Protein AF-A0A838UPP6-F1 (afdb_monomer_lite)

Structure (mmCIF, N/CA/C/O backbone):
data_AF-A0A838UPP6-F1
#
_entry.id   AF-A0A838UPP6-F1
#
loop_
_atom_site.group_PDB
_atom_site.id
_atom_site.type_symbol
_atom_site.label_atom_id
_atom_site.label_alt_id
_atom_site.label_comp_id
_atom_site.label_asym_id
_atom_site.label_entity_id
_atom_site.label_seq_id
_atom_site.pdbx_PDB_ins_code
_atom_site.Cartn_x
_atom_site.Cartn_y
_atom_site.Cartn_z
_atom_site.occupancy
_atom_site.B_iso_or_equiv
_atom_site.auth_seq_id
_atom_site.auth_comp_id
_atom_site.auth_asym_id
_atom_site.auth_atom_id
_atom_site.pdbx_PDB_model_num
ATOM 1 N N . MET A 1 1 ? -21.164 11.110 -5.713 1.00 48.72 1 MET A N 1
ATOM 2 C CA . MET A 1 1 ? -20.167 10.206 -5.107 1.00 48.72 1 MET A CA 1
ATOM 3 C C . MET A 1 1 ? -18.945 11.038 -4.778 1.00 48.72 1 MET A C 1
ATOM 5 O O . MET A 1 1 ? -18.594 11.884 -5.596 1.00 48.72 1 MET A O 1
ATOM 9 N N . ALA A 1 2 ? -18.378 10.887 -3.582 1.00 53.28 2 ALA A N 1
ATOM 10 C CA . ALA A 1 2 ? -17.165 11.610 -3.210 1.00 53.28 2 ALA A CA 1
ATOM 11 C C . ALA A 1 2 ? -15.980 11.108 -4.053 1.00 53.28 2 ALA A C 1
ATOM 13 O O . ALA A 1 2 ? -15.880 9.917 -4.335 1.00 53.28 2 ALA A O 1
ATOM 14 N N . THR A 1 3 ? -15.108 12.013 -4.491 1.00 64.62 3 THR A N 1
ATOM 15 C CA . THR A 1 3 ? -13.864 11.673 -5.194 1.00 64.62 3 THR A CA 1
ATOM 16 C C . THR A 1 3 ? -12.736 11.516 -4.173 1.00 64.62 3 THR A C 1
ATOM 18 O O . THR A 1 3 ? -12.503 12.449 -3.409 1.00 64.62 3 THR A O 1
ATOM 21 N N . GLY A 1 4 ? -12.033 10.379 -4.164 1.00 76.25 4 GLY A N 1
ATOM 22 C CA . GLY A 1 4 ? -10.872 10.122 -3.296 1.00 76.25 4 GLY A CA 1
ATOM 23 C C . GLY A 1 4 ? -10.954 8.799 -2.531 1.00 76.25 4 GLY A C 1
ATOM 24 O O . GLY A 1 4 ? -11.973 8.116 -2.574 1.00 76.25 4 GLY A O 1
ATOM 25 N N . THR A 1 5 ? -9.872 8.435 -1.837 1.00 85.50 5 THR A N 1
ATOM 26 C CA . THR A 1 5 ? -9.797 7.220 -1.009 1.00 85.50 5 THR A CA 1
ATOM 27 C C . THR A 1 5 ? -10.107 7.539 0.454 1.00 85.50 5 THR A C 1
ATOM 29 O O . THR A 1 5 ? -9.575 8.504 1.012 1.00 85.50 5 THR A O 1
ATOM 32 N N . PHE A 1 6 ? -10.973 6.736 1.075 1.00 92.00 6 PHE A N 1
ATOM 33 C CA . PHE A 1 6 ? -11.487 6.972 2.426 1.00 92.00 6 PHE A CA 1
ATOM 34 C C . PHE A 1 6 ? -11.113 5.843 3.386 1.00 92.00 6 PHE A C 1
ATOM 36 O O . PHE A 1 6 ? -11.097 4.669 3.013 1.00 92.00 6 PHE A O 1
ATOM 43 N N . ALA A 1 7 ? -10.857 6.217 4.638 1.00 94.81 7 ALA A N 1
ATOM 44 C CA . ALA A 1 7 ? -10.807 5.317 5.783 1.00 94.81 7 ALA A CA 1
ATOM 45 C C . ALA A 1 7 ? -11.913 5.683 6.773 1.00 94.81 7 ALA A C 1
ATOM 47 O O . ALA A 1 7 ? -12.198 6.866 6.975 1.00 94.81 7 ALA A O 1
ATOM 48 N N . THR A 1 8 ? -12.465 4.692 7.464 1.00 97.75 8 THR A N 1
ATOM 49 C CA . THR A 1 8 ? -13.356 4.923 8.603 1.00 97.75 8 THR A CA 1
ATOM 50 C C . THR A 1 8 ? -12.576 4.700 9.893 1.00 97.75 8 THR A C 1
ATOM 52 O O . THR A 1 8 ? -12.038 3.620 10.114 1.00 97.75 8 THR A O 1
ATOM 55 N N . VAL A 1 9 ? -12.498 5.703 10.763 1.00 98.44 9 VAL A N 1
ATOM 56 C CA . VAL A 1 9 ? -11.758 5.612 12.028 1.00 98.44 9 VAL A CA 1
ATOM 57 C C . VAL A 1 9 ? -12.732 5.718 13.196 1.00 98.44 9 VAL A C 1
ATOM 59 O O . VAL A 1 9 ? -13.366 6.755 13.379 1.00 98.44 9 VAL A O 1
ATOM 62 N N . ILE A 1 10 ? -12.815 4.668 14.010 1.00 98.62 10 ILE A N 1
ATOM 63 C CA . ILE A 1 10 ? -13.498 4.662 15.304 1.00 98.62 10 ILE A CA 1
ATOM 64 C C . ILE A 1 10 ? -12.468 5.047 16.375 1.00 98.62 10 ILE A C 1
ATOM 66 O O . ILE A 1 10 ? -11.501 4.318 16.598 1.00 98.62 10 ILE A O 1
ATOM 70 N N . ASN A 1 11 ? -12.641 6.209 17.004 1.00 97.69 11 ASN A N 1
ATOM 71 C CA . ASN A 1 11 ? -11.658 6.791 17.928 1.00 97.69 11 ASN A CA 1
ATOM 72 C C . ASN A 1 11 ? -12.329 7.471 19.128 1.00 97.69 11 ASN A C 1
ATOM 74 O O . ASN A 1 11 ? -13.541 7.680 19.148 1.00 97.69 11 ASN A O 1
ATOM 78 N N . CYS A 1 12 ? -11.535 7.830 20.134 1.00 97.81 12 CYS A N 1
ATOM 79 C CA . CYS A 1 12 ? -12.021 8.592 21.270 1.00 97.81 12 CYS A CA 1
ATOM 80 C C . CYS A 1 12 ? -12.511 9.991 20.856 1.00 97.81 12 CYS A C 1
ATOM 82 O O . CYS A 1 12 ? -12.058 10.570 19.863 1.00 97.81 12 CYS A O 1
ATOM 84 N N . ILE A 1 13 ? -13.418 10.568 21.648 1.00 97.06 13 ILE A N 1
ATOM 85 C CA . ILE A 1 13 ? -13.805 11.982 21.538 1.00 97.06 13 ILE A CA 1
ATOM 86 C C . ILE A 1 13 ? -12.651 12.946 21.877 1.00 97.06 13 ILE A C 1
ATOM 88 O O . ILE A 1 13 ? -12.709 14.115 21.495 1.00 97.06 13 ILE A O 1
ATOM 92 N N . ASP A 1 14 ? -11.589 12.463 22.534 1.00 97.12 14 ASP A N 1
ATOM 93 C CA . ASP A 1 14 ? -10.379 13.239 22.816 1.00 97.12 14 ASP A CA 1
ATOM 94 C C . ASP A 1 14 ? -9.751 13.785 21.521 1.00 97.12 14 ASP A C 1
ATOM 96 O O . ASP A 1 14 ? -9.266 13.047 20.659 1.00 97.12 14 ASP A O 1
ATOM 100 N N . GLY A 1 15 ? -9.743 15.113 21.384 1.00 94.62 15 GLY A N 1
ATOM 101 C CA . GLY A 1 15 ? -9.216 15.794 20.203 1.00 94.62 15 GLY A CA 1
ATOM 102 C C . GLY A 1 15 ? -7.728 15.530 19.951 1.00 94.62 15 GLY A C 1
ATOM 103 O O . GLY A 1 15 ? -7.303 15.558 18.794 1.00 94.62 15 GLY A O 1
ATOM 104 N N . ARG A 1 16 ? -6.948 15.214 20.995 1.00 96.38 16 ARG A N 1
ATOM 105 C CA . ARG A 1 16 ? -5.510 14.904 20.897 1.00 96.38 16 ARG A CA 1
ATOM 106 C C . ARG A 1 16 ? -5.262 13.604 20.129 1.00 96.38 16 ARG A C 1
ATOM 108 O O . ARG A 1 16 ? -4.293 13.508 19.382 1.00 96.38 16 ARG A O 1
ATOM 115 N N . ALA A 1 17 ? -6.183 12.645 20.232 1.00 95.44 17 ALA A N 1
ATOM 116 C CA . ALA A 1 17 ? -6.087 11.333 19.596 1.00 95.44 17 ALA A CA 1
ATOM 117 C C . ALA A 1 17 ? -6.354 11.357 18.079 1.00 95.44 17 ALA A C 1
ATOM 119 O O . ALA A 1 17 ? -5.997 10.411 17.376 1.00 95.44 17 ALA A O 1
ATOM 120 N N . ARG A 1 18 ? -6.995 12.405 17.538 1.00 94.81 18 ARG A N 1
ATOM 121 C CA . ARG A 1 18 ? -7.422 12.424 16.124 1.00 94.81 18 ARG A CA 1
ATOM 122 C C . ARG A 1 18 ? -6.258 12.553 15.147 1.00 94.81 18 ARG A C 1
ATOM 124 O O . ARG A 1 18 ? -6.167 11.775 14.199 1.00 94.81 18 ARG A O 1
ATOM 131 N N . ASN A 1 19 ? -5.381 13.531 15.361 1.00 96.06 19 ASN A N 1
ATOM 132 C CA . ASN A 1 19 ? -4.298 13.834 14.422 1.00 96.06 19 ASN A CA 1
ATOM 133 C C . ASN A 1 19 ? -3.262 12.702 14.301 1.00 96.06 19 ASN A C 1
ATOM 135 O O . ASN A 1 19 ? -2.920 12.372 13.164 1.00 96.06 19 ASN A O 1
ATOM 139 N N . PRO A 1 20 ? -2.803 12.063 15.398 1.00 97.12 20 PRO A N 1
ATOM 140 C CA . PRO A 1 20 ? -1.894 10.920 15.316 1.00 97.12 20 PRO A CA 1
ATOM 141 C C . PRO A 1 20 ? -2.435 9.799 14.425 1.00 97.12 20 PRO A C 1
ATOM 143 O O . PRO A 1 20 ? -1.751 9.349 13.506 1.00 97.12 20 PRO A O 1
ATOM 146 N N . VAL A 1 21 ? -3.703 9.418 14.620 1.00 97.56 21 VAL A N 1
ATOM 147 C CA . VAL A 1 21 ? -4.343 8.355 13.833 1.00 97.56 21 VAL A CA 1
ATOM 148 C C . VAL A 1 21 ? -4.541 8.782 12.381 1.00 97.56 21 VAL A C 1
ATOM 150 O O . VAL A 1 21 ? -4.209 8.022 11.474 1.00 97.56 21 VAL A O 1
ATOM 153 N N . ALA A 1 22 ? -5.022 10.006 12.134 1.00 96.75 22 ALA A N 1
ATOM 154 C CA . ALA A 1 22 ? -5.203 10.518 10.775 1.00 96.75 22 ALA A CA 1
ATOM 155 C C . ALA A 1 22 ? -3.888 10.518 9.982 1.00 96.75 22 ALA A C 1
ATOM 157 O O . ALA A 1 22 ? -3.858 10.116 8.819 1.00 96.75 22 ALA A O 1
ATOM 158 N N . ASN A 1 23 ? -2.797 10.964 10.609 1.00 95.19 23 ASN A N 1
ATOM 159 C CA . ASN A 1 23 ? -1.482 11.012 9.979 1.00 95.19 23 ASN A CA 1
ATOM 160 C C . ASN A 1 23 ? -0.951 9.608 9.706 1.00 95.19 23 ASN A C 1
ATOM 162 O O . ASN A 1 23 ? -0.475 9.344 8.604 1.00 95.19 23 ASN A O 1
ATOM 166 N N . TRP A 1 24 ? -1.087 8.694 10.668 1.00 96.31 24 TRP A N 1
ATOM 167 C CA . TRP A 1 24 ? -0.676 7.310 10.473 1.00 96.31 24 TRP A CA 1
ATOM 168 C C . TRP A 1 24 ? -1.448 6.644 9.330 1.00 96.31 24 TRP A C 1
ATOM 170 O O . TRP A 1 24 ? -0.825 6.026 8.472 1.00 96.31 24 TRP A O 1
ATOM 180 N N . VAL A 1 25 ? -2.769 6.837 9.251 1.00 94.44 25 VAL A N 1
ATOM 181 C CA . VAL A 1 25 ? -3.606 6.315 8.156 1.00 94.44 25 VAL A CA 1
ATOM 182 C C . VAL A 1 25 ? -3.160 6.867 6.802 1.00 94.44 25 VAL A C 1
ATOM 184 O O . VAL A 1 25 ? -2.969 6.097 5.862 1.00 94.44 25 VAL A O 1
ATOM 187 N N . ARG A 1 26 ? -2.928 8.180 6.689 1.00 89.12 26 ARG A N 1
ATOM 188 C CA . ARG A 1 26 ? -2.462 8.790 5.432 1.00 89.12 26 ARG A CA 1
ATOM 189 C C . ARG A 1 26 ? -1.111 8.246 4.989 1.00 89.12 26 ARG A C 1
ATOM 191 O O . ARG A 1 26 ? -0.939 7.940 3.816 1.00 89.12 26 ARG A O 1
ATOM 198 N N . LEU A 1 27 ? -0.162 8.125 5.913 1.00 84.94 27 LEU A N 1
ATOM 199 C CA . LEU A 1 27 ? 1.204 7.720 5.589 1.00 84.94 27 LEU A CA 1
ATOM 200 C C . LEU A 1 27 ? 1.317 6.219 5.308 1.00 84.94 27 LEU A C 1
ATOM 202 O O . LEU A 1 27 ? 1.972 5.828 4.349 1.00 84.94 27 LEU A O 1
ATOM 206 N N . ASN A 1 28 ? 0.662 5.384 6.117 1.00 87.56 28 ASN A N 1
ATOM 207 C CA . ASN A 1 28 ? 0.839 3.931 6.064 1.00 87.56 28 ASN A CA 1
ATOM 208 C C . ASN A 1 28 ? -0.182 3.236 5.161 1.00 87.56 28 ASN A C 1
ATOM 210 O O . ASN A 1 28 ? 0.107 2.169 4.628 1.00 87.56 28 ASN A O 1
ATOM 214 N N . LEU A 1 29 ? -1.373 3.819 4.985 1.00 86.06 29 LEU A N 1
ATOM 215 C CA . LEU A 1 29 ? -2.437 3.239 4.158 1.00 86.06 29 LEU A CA 1
ATOM 216 C C . LEU A 1 29 ? -2.706 4.031 2.877 1.00 86.06 29 LEU A C 1
ATOM 218 O O . LEU A 1 29 ? -3.435 3.541 2.021 1.00 86.06 29 LEU A O 1
ATOM 222 N N . ARG A 1 30 ? -2.129 5.234 2.736 1.00 81.62 30 ARG A N 1
ATOM 223 C CA . ARG A 1 30 ? -2.301 6.119 1.566 1.00 81.62 30 ARG A CA 1
ATOM 224 C C . ARG A 1 30 ? -3.762 6.489 1.286 1.00 81.62 30 ARG A C 1
ATOM 226 O O . ARG A 1 30 ? -4.156 6.745 0.150 1.00 81.62 30 ARG A O 1
ATOM 233 N N . LEU A 1 31 ? -4.568 6.550 2.346 1.00 86.19 31 LEU A N 1
ATOM 234 C CA . LEU A 1 31 ? -5.967 6.974 2.286 1.00 86.19 31 LEU A CA 1
ATOM 235 C C . LEU A 1 31 ? -6.056 8.481 2.545 1.00 86.19 31 LEU A C 1
ATOM 237 O O . LEU A 1 31 ? -5.497 8.974 3.522 1.00 86.19 31 LEU A O 1
ATOM 241 N N . GLN A 1 32 ? -6.722 9.221 1.658 1.00 85.94 32 GLN A N 1
ATOM 242 C CA . GLN A 1 32 ? -6.709 10.691 1.655 1.00 85.94 32 GLN A CA 1
ATOM 243 C C . GLN A 1 32 ? -7.624 11.288 2.732 1.00 85.94 32 GLN A C 1
ATOM 245 O O . GLN A 1 32 ? -7.233 12.193 3.486 1.00 85.94 32 GLN A O 1
ATOM 250 N N . TYR A 1 33 ? -8.843 10.763 2.803 1.00 93.81 33 TYR A N 1
ATOM 251 C CA . TYR A 1 33 ? -9.913 11.263 3.652 1.00 93.81 33 TYR A CA 1
ATOM 252 C C . TYR A 1 33 ? -10.203 10.278 4.785 1.00 93.81 33 TYR A C 1
ATOM 254 O O . TYR A 1 33 ? -10.114 9.063 4.618 1.00 93.81 33 TYR A O 1
ATOM 262 N N . ILE A 1 34 ? -10.526 10.812 5.962 1.00 96.50 34 ILE A N 1
ATOM 263 C CA . ILE A 1 34 ? -10.808 10.017 7.155 1.00 96.50 34 ILE A CA 1
ATOM 264 C C . ILE A 1 34 ? -12.170 10.424 7.701 1.00 96.50 34 ILE A C 1
ATOM 266 O O . ILE A 1 34 ? -12.340 11.555 8.161 1.00 96.50 34 ILE A O 1
ATOM 270 N N . ASP A 1 35 ? -13.102 9.478 7.701 1.00 97.56 35 ASP A N 1
ATOM 271 C CA . ASP A 1 35 ? -14.385 9.611 8.375 1.00 97.56 35 ASP A CA 1
ATOM 272 C C . ASP A 1 35 ? -14.221 9.187 9.834 1.00 97.56 35 ASP A C 1
ATOM 274 O O . ASP A 1 35 ? -14.082 8.002 10.147 1.00 97.56 35 ASP A O 1
ATOM 278 N N . PHE A 1 36 ? -14.222 10.163 10.739 1.00 97.88 36 PHE A N 1
ATOM 279 C CA . PHE A 1 36 ? -14.139 9.897 12.170 1.00 97.88 36 PHE A CA 1
ATOM 280 C C . PHE A 1 36 ? -15.513 9.589 12.762 1.00 97.88 36 PHE A C 1
ATOM 282 O O . PHE A 1 36 ? -16.428 10.411 12.721 1.00 97.88 36 PHE A O 1
ATOM 289 N N . ILE A 1 37 ? -15.611 8.432 13.404 1.00 98.38 37 ILE A N 1
ATOM 290 C CA . ILE A 1 37 ? -16.682 8.059 14.319 1.00 98.38 37 ILE A CA 1
ATOM 291 C C . ILE A 1 37 ? -16.098 8.156 15.724 1.00 98.38 37 ILE A C 1
ATOM 293 O O . ILE A 1 37 ? -15.187 7.408 16.070 1.00 98.38 37 ILE A O 1
ATOM 297 N N . THR A 1 38 ? -16.582 9.102 16.527 1.00 97.62 38 THR A N 1
ATOM 298 C CA . THR A 1 38 ? -16.027 9.339 17.864 1.00 97.62 38 THR A CA 1
ATOM 299 C C . THR A 1 38 ? -16.979 8.941 18.974 1.00 97.62 38 THR A C 1
ATOM 301 O O . THR A 1 38 ? -18.124 9.380 18.954 1.00 97.62 38 THR A O 1
ATOM 304 N N . GLU A 1 39 ? -16.474 8.198 19.956 1.00 97.56 39 GLU A N 1
ATOM 305 C CA . GLU A 1 39 ? -17.160 7.841 21.206 1.00 97.56 39 GLU A CA 1
ATOM 306 C C . GLU A 1 39 ? -16.160 7.896 22.371 1.00 97.56 39 GLU A C 1
ATOM 308 O O . GLU A 1 39 ? -14.977 7.654 22.150 1.00 97.56 39 GLU A O 1
ATOM 313 N N . PRO A 1 40 ? -16.555 8.218 23.612 1.00 97.38 40 PRO A N 1
ATOM 314 C CA . PRO A 1 40 ? -15.657 8.088 24.759 1.00 97.38 40 PRO A CA 1
ATOM 315 C C . PRO A 1 40 ? -15.317 6.607 25.004 1.00 97.38 40 PRO A C 1
ATOM 317 O O . PRO A 1 40 ? -16.216 5.799 25.210 1.00 97.38 40 PRO A O 1
ATOM 320 N N . GLY A 1 41 ? -14.028 6.247 24.999 1.00 97.44 41 GLY A N 1
ATOM 321 C CA . GLY A 1 41 ? -13.596 4.859 25.231 1.00 97.44 41 GLY A CA 1
ATOM 322 C C . GLY A 1 41 ? -14.133 3.863 24.188 1.00 97.44 41 GLY A C 1
ATOM 323 O O . GLY A 1 41 ? -14.808 2.902 24.559 1.00 97.44 41 GLY A O 1
ATOM 324 N N . PRO A 1 42 ? -13.899 4.086 22.882 1.00 97.88 42 PRO A N 1
ATOM 325 C CA . PRO A 1 42 ? -14.551 3.323 21.812 1.00 97.88 42 PRO A CA 1
ATOM 326 C C . PRO A 1 42 ? -14.210 1.827 21.834 1.00 97.88 42 PRO A C 1
ATOM 328 O O . PRO A 1 42 ? -15.027 0.997 21.446 1.00 97.88 42 PRO A O 1
ATOM 331 N N . ASP A 1 43 ? -13.015 1.474 22.297 1.00 98.19 43 ASP A N 1
ATOM 332 C CA . ASP A 1 43 ? -12.559 0.101 22.492 1.00 98.19 43 ASP A CA 1
ATOM 333 C C . ASP A 1 43 ? -13.395 -0.634 23.548 1.00 98.19 43 ASP A C 1
ATOM 335 O O . ASP A 1 43 ? -13.847 -1.758 23.310 1.00 98.19 43 ASP A O 1
ATOM 339 N N . LYS A 1 44 ? -13.712 0.033 24.661 1.00 98.31 44 LYS A N 1
ATOM 340 C CA . LYS A 1 44 ? -14.680 -0.464 25.643 1.00 98.31 44 LYS A CA 1
ATOM 341 C C . LYS A 1 44 ? -16.086 -0.546 25.061 1.00 98.31 44 LYS A C 1
ATOM 343 O O . LYS A 1 44 ? -16.749 -1.557 25.255 1.00 98.31 44 LYS A O 1
ATOM 348 N N . VAL A 1 45 ? -16.555 0.474 24.340 1.00 98.25 45 VAL A N 1
ATOM 349 C CA . VAL A 1 45 ? -17.914 0.462 23.761 1.00 98.25 45 VAL A CA 1
ATOM 350 C C . VAL A 1 45 ? -18.093 -0.712 22.794 1.00 98.25 45 VAL A C 1
ATOM 352 O O . VAL A 1 45 ? -19.104 -1.405 22.847 1.00 98.25 45 VAL A O 1
ATOM 355 N N . ILE A 1 46 ? -17.104 -0.996 21.946 1.00 98.12 46 ILE A N 1
ATOM 356 C CA . ILE A 1 46 ? -17.172 -2.123 21.006 1.00 98.12 46 ILE A CA 1
ATOM 357 C C . ILE A 1 46 ? -17.155 -3.483 21.725 1.00 98.12 46 ILE A C 1
ATOM 359 O O . ILE A 1 46 ? -17.798 -4.423 21.258 1.00 98.12 46 ILE A O 1
ATOM 363 N N . THR A 1 47 ? -16.417 -3.614 22.831 1.00 97.44 47 THR A N 1
ATOM 364 C CA . THR A 1 47 ? -16.219 -4.907 23.515 1.00 97.44 47 THR A CA 1
ATOM 365 C C . THR A 1 47 ? -17.216 -5.187 24.637 1.00 97.44 47 THR A C 1
ATOM 367 O O . THR A 1 47 ? -17.531 -6.347 24.895 1.00 97.44 47 THR A O 1
ATOM 370 N N . GLN A 1 48 ? -17.707 -4.146 25.304 1.00 97.06 48 GLN A N 1
ATOM 371 C CA . GLN A 1 48 ? -18.523 -4.223 26.520 1.00 97.06 48 GLN A CA 1
ATOM 372 C C . GLN A 1 48 ? -19.796 -3.367 26.446 1.00 97.06 48 GLN A C 1
ATOM 374 O O . GLN A 1 48 ? -20.584 -3.370 27.392 1.00 97.06 48 GLN A O 1
ATOM 379 N N . GLY A 1 49 ? -19.998 -2.612 25.364 1.00 96.56 49 GLY A N 1
ATOM 380 C CA . GLY A 1 49 ? -21.197 -1.806 25.173 1.00 96.56 49 GLY A CA 1
ATOM 381 C C . GLY A 1 49 ? -22.451 -2.653 24.977 1.00 96.56 49 GLY A C 1
ATOM 382 O O . GLY A 1 49 ? -22.418 -3.848 24.672 1.00 96.56 49 GLY A O 1
ATOM 383 N N . THR A 1 50 ? -23.596 -2.008 25.138 1.00 98.00 50 THR A N 1
ATOM 384 C CA . THR A 1 50 ? -24.895 -2.592 24.825 1.00 98.00 50 THR A CA 1
ATOM 385 C C . THR A 1 50 ? -25.013 -2.889 23.329 1.00 98.00 50 THR A C 1
ATOM 387 O O . THR A 1 50 ? -24.382 -2.255 22.479 1.00 98.00 50 THR A O 1
ATOM 390 N N . ALA A 1 51 ? -25.905 -3.816 22.973 1.00 96.69 51 ALA A N 1
ATOM 391 C CA . ALA A 1 51 ? -26.188 -4.121 21.571 1.00 96.69 51 ALA A CA 1
ATOM 392 C C . ALA A 1 51 ? -26.622 -2.878 20.767 1.00 96.69 51 ALA A C 1
ATOM 394 O O . ALA A 1 51 ? -26.317 -2.788 19.581 1.00 96.69 51 ALA A O 1
ATOM 395 N N . ALA A 1 52 ? -27.298 -1.916 21.405 1.00 97.94 52 ALA A N 1
ATOM 396 C CA . ALA A 1 52 ? -27.723 -0.671 20.770 1.00 97.94 52 ALA A CA 1
ATOM 397 C C . ALA A 1 52 ? -26.538 0.257 20.451 1.00 97.94 52 ALA A C 1
ATOM 399 O O . ALA A 1 52 ? -26.470 0.795 19.348 1.00 97.94 52 ALA A O 1
ATOM 400 N N . GLU A 1 53 ? -25.582 0.402 21.372 1.00 97.94 53 GLU A N 1
ATOM 401 C CA . GLU A 1 53 ? -24.373 1.211 21.156 1.00 97.94 53 GLU A CA 1
ATOM 402 C C . GLU A 1 53 ? -23.505 0.624 20.034 1.00 97.94 53 GLU A C 1
ATOM 404 O O . GLU A 1 53 ? -23.095 1.338 19.117 1.00 97.94 53 GLU A O 1
ATOM 409 N N . ILE A 1 54 ? -23.297 -0.698 20.047 1.00 98.00 54 ILE A N 1
ATOM 410 C CA . ILE A 1 54 ? -22.538 -1.398 19.000 1.00 98.00 54 ILE A CA 1
ATOM 411 C C . ILE A 1 54 ? -23.259 -1.294 17.647 1.00 98.00 54 ILE A C 1
ATOM 413 O O . ILE A 1 54 ? -22.621 -1.051 16.619 1.00 98.00 54 ILE A O 1
ATOM 417 N N . ALA A 1 55 ? -24.589 -1.443 17.627 1.00 97.75 55 ALA A N 1
ATOM 418 C CA . ALA A 1 55 ? -25.383 -1.302 16.408 1.00 97.75 55 ALA A CA 1
ATOM 419 C C . ALA A 1 55 ? -25.302 0.115 15.824 1.00 97.75 55 ALA A C 1
ATOM 421 O O . ALA A 1 55 ? -25.209 0.264 14.605 1.00 97.75 55 ALA A O 1
ATOM 422 N N . GLU A 1 56 ? -25.283 1.148 16.667 1.00 98.25 56 GLU A N 1
ATOM 423 C CA . GLU A 1 56 ? -25.139 2.530 16.212 1.00 98.25 56 GLU A CA 1
ATOM 424 C C . GLU A 1 56 ? -23.749 2.791 15.615 1.00 98.25 56 GLU A C 1
ATOM 426 O O . GLU A 1 56 ? -23.642 3.394 14.544 1.00 98.25 56 GLU A O 1
ATOM 431 N N . LEU A 1 57 ? -22.680 2.272 16.229 1.00 98.25 57 LEU A N 1
ATOM 432 C CA . LEU A 1 57 ? -21.333 2.327 15.650 1.00 98.25 57 LEU A CA 1
ATOM 433 C C . LEU A 1 57 ? -21.272 1.627 14.288 1.00 98.25 57 LEU A C 1
ATOM 435 O O . LEU A 1 57 ? -20.778 2.206 13.316 1.00 98.25 57 LEU A O 1
ATOM 439 N N . LYS A 1 58 ? -21.842 0.421 14.186 1.00 98.31 58 LYS A N 1
ATOM 440 C CA . LYS A 1 58 ? -21.937 -0.316 12.920 1.00 98.31 58 LYS A CA 1
ATOM 441 C C . LYS A 1 58 ? -22.692 0.484 11.858 1.00 98.31 58 LYS A C 1
ATOM 443 O O . LYS A 1 58 ? -22.226 0.577 10.723 1.00 98.31 58 LYS A O 1
ATOM 448 N N . ARG A 1 59 ? -23.817 1.108 12.218 1.00 98.19 59 ARG A N 1
ATOM 449 C CA . ARG A 1 59 ? -24.610 1.947 11.307 1.00 98.19 59 ARG A CA 1
ATOM 450 C C . ARG A 1 59 ? -23.796 3.133 10.784 1.00 98.19 59 ARG A C 1
ATOM 452 O O . ARG A 1 59 ? -23.828 3.409 9.587 1.00 98.19 59 ARG A O 1
ATOM 459 N N . LYS A 1 60 ? -23.038 3.819 11.648 1.00 98.38 60 LYS A N 1
ATOM 460 C CA . LYS A 1 60 ? -22.153 4.928 11.244 1.00 98.38 60 LYS A CA 1
ATOM 461 C C . LYS A 1 60 ? -21.060 4.455 10.273 1.00 98.38 60 LYS A C 1
ATOM 463 O O . LYS A 1 60 ? -20.814 5.124 9.271 1.00 98.38 60 LYS A O 1
ATOM 468 N N . VAL A 1 61 ? -20.461 3.281 10.507 1.00 97.88 61 VAL A N 1
ATOM 469 C CA . VAL A 1 61 ? -19.484 2.683 9.576 1.00 97.88 61 VAL A CA 1
ATOM 470 C C . VAL A 1 61 ? -20.118 2.378 8.219 1.00 97.88 61 VAL A C 1
ATOM 472 O O . VAL A 1 61 ? -19.545 2.718 7.187 1.00 97.88 61 VAL A O 1
ATOM 475 N N . GLN A 1 62 ? -21.325 1.807 8.203 1.00 96.94 62 GLN A N 1
ATOM 476 C CA . GLN A 1 62 ? -22.046 1.511 6.962 1.00 96.94 62 GLN A CA 1
ATOM 477 C C . GLN A 1 62 ? -22.329 2.767 6.127 1.00 96.94 62 GLN A C 1
ATOM 479 O O . GLN A 1 62 ? -22.303 2.694 4.900 1.00 96.94 62 GLN A O 1
ATOM 484 N N . VAL A 1 63 ? -22.552 3.928 6.752 1.00 96.44 63 VAL A N 1
ATOM 485 C CA . VAL A 1 63 ? -22.682 5.202 6.022 1.00 96.44 63 VAL A CA 1
ATOM 486 C C . VAL A 1 63 ? -21.382 5.546 5.290 1.00 96.44 63 VAL A C 1
ATOM 488 O O . VAL A 1 63 ? -21.425 5.840 4.100 1.00 96.44 63 VAL A O 1
ATOM 491 N N . SER A 1 64 ? -20.227 5.452 5.957 1.00 95.00 64 SER A N 1
ATOM 492 C CA . SER A 1 64 ? -18.918 5.701 5.328 1.00 95.00 64 SER A CA 1
ATOM 493 C C . SER A 1 64 ? -18.627 4.698 4.201 1.00 95.00 64 SER A C 1
ATOM 495 O O . SER A 1 64 ? -18.233 5.084 3.099 1.00 95.00 64 SER A O 1
ATOM 497 N N . GLN A 1 65 ? -18.917 3.413 4.422 1.00 92.06 65 GLN A N 1
ATOM 498 C CA . GLN A 1 65 ? -18.773 2.378 3.398 1.00 92.06 65 GLN A CA 1
ATOM 499 C C . GLN A 1 65 ? -19.652 2.651 2.166 1.00 92.06 65 GLN A C 1
ATOM 501 O O . GLN A 1 65 ? -19.185 2.561 1.035 1.00 92.06 65 GLN A O 1
ATOM 506 N N . THR A 1 66 ? -20.930 2.979 2.359 1.00 91.81 66 THR A N 1
ATOM 507 C CA . THR A 1 66 ? -21.885 3.134 1.247 1.00 91.81 66 THR A CA 1
ATOM 508 C C . THR A 1 66 ? -21.743 4.463 0.512 1.00 91.81 66 THR A C 1
ATOM 510 O O . THR A 1 66 ? -21.871 4.491 -0.710 1.00 91.81 66 THR A O 1
ATOM 513 N N . ALA A 1 67 ? -21.466 5.558 1.223 1.00 91.88 67 ALA A N 1
ATOM 514 C CA . ALA A 1 67 ? -21.366 6.888 0.627 1.00 91.88 67 ALA A CA 1
ATOM 515 C C . ALA A 1 67 ? -19.982 7.174 0.026 1.00 91.88 67 ALA A C 1
ATOM 517 O O . ALA A 1 67 ? -19.888 7.868 -0.992 1.00 91.88 67 ALA A O 1
ATOM 518 N N . HIS A 1 68 ? 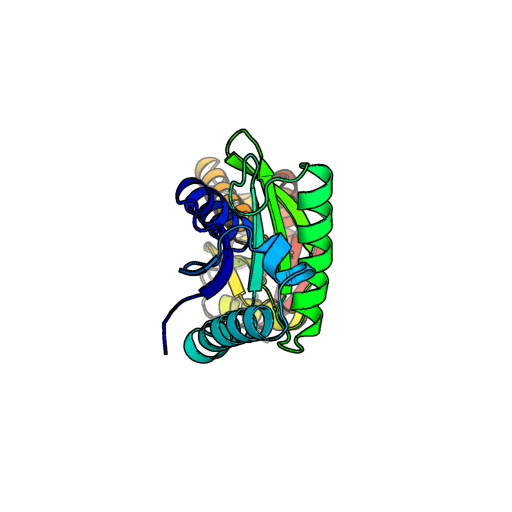-18.920 6.670 0.663 1.00 89.62 68 HIS A N 1
ATOM 519 C CA . HIS A 1 68 ? -17.532 6.993 0.322 1.00 89.62 68 HIS A CA 1
ATOM 520 C C . HIS A 1 68 ? -16.699 5.780 -0.109 1.00 89.62 68 HIS A C 1
ATOM 522 O O . HIS A 1 68 ? -15.515 5.935 -0.395 1.00 89.62 68 HIS A O 1
ATOM 528 N N . HIS A 1 69 ? -17.292 4.581 -0.166 1.00 88.31 69 HIS A N 1
ATOM 529 C CA . HIS A 1 69 ? -16.594 3.342 -0.530 1.00 88.31 69 HIS A CA 1
ATOM 530 C C . HIS A 1 69 ? -15.369 3.058 0.350 1.00 88.31 69 HIS A C 1
ATOM 532 O O . HIS A 1 69 ? -14.397 2.455 -0.103 1.00 88.31 69 HIS A O 1
ATOM 538 N N . SER A 1 70 ? -15.416 3.490 1.618 1.00 89.31 70 SER A N 1
ATOM 539 C CA . SER A 1 70 ? -14.387 3.145 2.596 1.00 89.31 70 SER A CA 1
ATOM 540 C C . SER A 1 70 ? -14.262 1.625 2.683 1.00 89.31 70 SER A C 1
ATOM 542 O O . SER A 1 70 ? -15.261 0.916 2.823 1.00 89.31 70 SER A O 1
ATOM 544 N N . ALA A 1 71 ? -13.030 1.132 2.589 1.00 87.88 71 ALA A N 1
ATOM 545 C CA . ALA A 1 71 ? -12.708 -0.294 2.626 1.00 87.88 71 ALA A CA 1
ATOM 546 C C . ALA A 1 71 ? -11.777 -0.659 3.799 1.00 87.88 71 ALA A C 1
ATOM 548 O O . ALA A 1 71 ? -11.414 -1.825 3.968 1.00 87.88 71 ALA A O 1
ATOM 549 N N . VAL A 1 72 ? -11.426 0.327 4.637 1.00 93.94 72 VAL A N 1
ATOM 550 C CA . VAL A 1 72 ? -10.625 0.141 5.852 1.00 93.94 72 VAL A CA 1
ATOM 551 C C . VAL A 1 72 ? -11.338 0.742 7.058 1.00 93.94 72 VAL A C 1
ATOM 553 O O . VAL A 1 72 ? -11.780 1.892 7.018 1.00 93.94 72 VAL A O 1
ATOM 556 N N . ILE A 1 73 ? -11.389 -0.025 8.145 1.00 97.12 73 ILE A N 1
ATOM 557 C CA .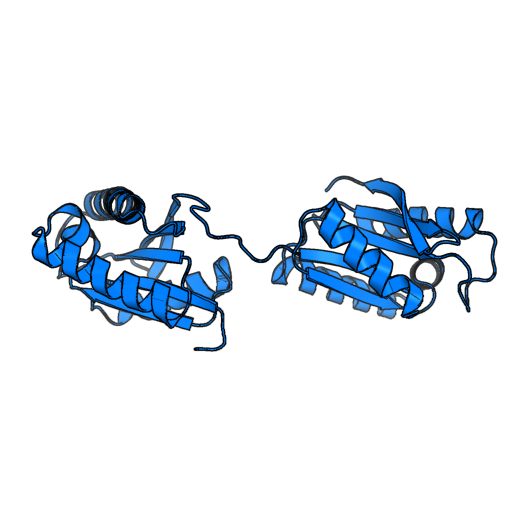 ILE A 1 73 ? -11.807 0.424 9.471 1.00 97.12 73 ILE A CA 1
ATOM 558 C C . ILE A 1 73 ? -10.588 0.432 10.390 1.00 97.12 73 ILE A C 1
ATOM 560 O O . ILE A 1 73 ? -9.838 -0.540 10.458 1.00 97.12 73 ILE A O 1
ATOM 564 N N . VAL A 1 74 ? -10.409 1.511 11.137 1.00 98.25 74 VAL A N 1
ATOM 565 C CA . VAL A 1 74 ? -9.410 1.598 12.203 1.00 98.25 74 VAL A CA 1
ATOM 566 C C . VAL A 1 74 ? -10.126 1.750 13.535 1.00 98.25 74 VAL A C 1
ATOM 568 O O . VAL A 1 74 ? -10.946 2.653 13.676 1.00 98.25 74 VAL A O 1
ATOM 571 N N . LEU A 1 75 ? -9.804 0.903 14.511 1.00 98.69 75 LEU A N 1
ATOM 572 C CA . LEU A 1 75 ? -10.202 1.080 15.908 1.00 98.69 75 LEU A CA 1
ATOM 573 C C . LEU A 1 75 ? -8.988 1.569 16.699 1.00 98.69 75 LEU A C 1
ATOM 575 O O . LEU A 1 75 ? -7.986 0.860 16.778 1.00 98.69 75 LEU A O 1
ATOM 579 N N . ALA A 1 76 ? -9.075 2.768 17.273 1.00 98.50 76 ALA A N 1
ATOM 580 C CA . ALA A 1 76 ? -7.991 3.362 18.047 1.00 98.50 76 ALA A CA 1
ATOM 581 C C . ALA A 1 76 ? -8.401 3.609 19.505 1.00 98.50 76 ALA A C 1
ATOM 583 O O . ALA A 1 76 ? -9.424 4.242 19.773 1.00 98.50 76 ALA A O 1
ATOM 584 N N . GLY A 1 77 ? -7.569 3.136 20.434 1.00 97.94 77 GLY A N 1
ATOM 585 C CA . GLY A 1 77 ? -7.594 3.523 21.847 1.00 97.94 77 GLY A CA 1
ATOM 586 C C . GLY A 1 77 ? -6.322 4.288 22.214 1.00 97.94 77 GLY A C 1
ATOM 587 O O . GLY A 1 77 ? -5.318 4.206 21.504 1.00 97.94 77 GLY A O 1
ATOM 588 N N . HIS A 1 78 ? -6.360 5.060 23.299 1.00 98.25 78 HIS A N 1
ATOM 589 C CA . HIS A 1 78 ? -5.237 5.899 23.719 1.00 98.25 78 HIS A CA 1
ATOM 590 C C . HIS A 1 78 ? -4.959 5.801 25.212 1.00 98.25 78 HIS A C 1
ATOM 592 O O . HIS A 1 78 ? -5.859 5.513 26.001 1.00 98.25 78 HIS A O 1
ATOM 598 N N . HIS A 1 79 ? -3.715 6.097 25.587 1.00 97.62 79 HIS A N 1
ATOM 599 C CA . HIS A 1 79 ? -3.319 6.279 26.980 1.00 97.62 79 HIS A CA 1
ATOM 600 C C . HIS A 1 79 ? -4.150 7.377 27.667 1.00 97.62 79 HIS A C 1
ATOM 602 O O . HIS A 1 79 ? -4.573 8.334 27.020 1.00 97.62 79 HIS A O 1
ATOM 608 N N . ASP A 1 80 ? -4.338 7.275 28.986 1.00 96.00 80 ASP A N 1
ATOM 609 C CA . ASP A 1 80 ? -5.032 8.298 29.791 1.00 96.00 80 ASP A CA 1
ATOM 610 C C . ASP A 1 80 ? -6.466 8.608 29.292 1.00 96.00 80 ASP A C 1
ATOM 612 O O . ASP A 1 80 ? -6.916 9.754 29.217 1.00 96.00 80 ASP A O 1
ATOM 616 N N . CYS A 1 81 ? -7.207 7.570 28.883 1.00 97.38 81 CYS A N 1
ATOM 617 C CA . CYS A 1 81 ? -8.570 7.720 28.383 1.00 97.38 81 CYS A CA 1
ATOM 618 C C . CYS A 1 81 ? -9.593 7.849 29.521 1.00 97.38 81 CYS A C 1
ATOM 620 O O . CYS A 1 81 ? -9.966 6.869 30.161 1.00 97.38 81 CYS A O 1
ATOM 622 N N . ALA A 1 82 ? -10.163 9.041 29.706 1.00 97.19 82 ALA A N 1
ATOM 623 C CA . ALA A 1 82 ? -11.231 9.248 30.692 1.00 97.19 82 ALA A CA 1
ATOM 624 C C . ALA A 1 82 ? -12.513 8.437 30.395 1.00 97.19 82 ALA A C 1
ATOM 626 O O . ALA A 1 82 ? -13.252 8.087 31.312 1.00 97.19 82 ALA A O 1
ATOM 627 N N . GLY A 1 83 ? -12.784 8.131 29.118 1.00 96.81 83 GLY A N 1
ATOM 628 C CA . GLY A 1 83 ? -13.939 7.325 28.698 1.00 96.81 83 GLY A CA 1
ATOM 629 C C . GLY A 1 83 ? -13.787 5.826 28.974 1.00 96.81 83 GLY A C 1
ATOM 630 O O . GLY A 1 83 ? -14.771 5.088 28.955 1.00 96.81 83 GLY A O 1
ATOM 631 N N . ASN A 1 84 ? -12.566 5.377 29.255 1.00 97.81 84 ASN A N 1
ATOM 632 C CA . ASN A 1 84 ? -12.249 3.993 29.562 1.00 97.81 84 ASN A CA 1
ATOM 633 C C . ASN A 1 84 ? -11.069 3.952 30.552 1.00 97.81 84 ASN A C 1
ATOM 635 O O . ASN A 1 84 ? -9.935 3.747 30.137 1.00 97.81 84 ASN A O 1
ATOM 639 N N . PRO A 1 85 ? -11.307 4.211 31.851 1.00 96.88 85 PRO A N 1
ATOM 640 C CA . PRO A 1 85 ? -10.250 4.348 32.852 1.00 96.88 85 PRO A CA 1
ATOM 641 C C . PRO A 1 85 ? -9.730 2.974 33.305 1.00 96.88 85 PRO A C 1
ATOM 643 O O . PRO A 1 85 ? -9.971 2.542 34.433 1.00 96.88 85 PRO A O 1
ATOM 646 N N . VAL A 1 86 ? -9.047 2.271 32.403 1.00 97.56 86 VAL A N 1
ATOM 647 C CA . VAL A 1 86 ? -8.465 0.939 32.621 1.00 97.56 86 VAL A CA 1
ATOM 648 C C . VAL A 1 86 ? -6.954 0.955 32.380 1.00 97.56 86 VAL A C 1
ATOM 650 O O . VAL A 1 86 ? -6.372 1.962 31.980 1.00 97.56 86 VAL A O 1
ATOM 653 N N . SER A 1 87 ? -6.287 -0.166 32.658 1.00 98.06 87 SER A N 1
ATOM 654 C CA . SER A 1 87 ? -4.853 -0.298 32.382 1.00 98.06 87 SER A CA 1
ATOM 655 C C . SER A 1 87 ? -4.556 -0.296 30.876 1.00 98.06 87 SER A C 1
ATOM 657 O O . SER A 1 87 ? -5.389 -0.699 30.066 1.00 98.06 87 SER A O 1
ATOM 659 N N . GLU A 1 88 ? -3.333 0.072 30.486 1.00 97.94 88 GLU A N 1
ATOM 660 C CA . GLU A 1 88 ? -2.885 -0.028 29.088 1.00 97.94 88 GLU A CA 1
ATOM 661 C C . GLU A 1 88 ? -3.019 -1.456 28.533 1.00 97.94 88 GLU A C 1
ATOM 663 O O . GLU A 1 88 ? -3.458 -1.647 27.399 1.00 97.94 88 GLU A O 1
ATOM 668 N N . ALA A 1 89 ? -2.672 -2.470 29.330 1.00 98.25 89 ALA A N 1
ATOM 669 C CA . ALA A 1 89 ? -2.805 -3.865 28.918 1.00 98.25 89 ALA A CA 1
ATOM 670 C C . ALA A 1 89 ? -4.265 -4.218 28.588 1.00 98.25 89 ALA A C 1
ATOM 672 O O . ALA A 1 89 ? -4.533 -4.919 27.612 1.00 98.25 89 ALA A O 1
ATOM 673 N N . GLU A 1 90 ? -5.207 -3.690 29.370 1.00 98.31 90 GLU A N 1
ATOM 674 C CA . GLU A 1 90 ? -6.634 -3.894 29.150 1.00 98.31 90 GLU A CA 1
ATOM 675 C C . GLU A 1 90 ? -7.141 -3.135 27.920 1.00 98.31 90 GLU A C 1
ATOM 677 O O . GLU A 1 90 ? -7.836 -3.731 27.100 1.00 98.31 90 GLU A O 1
ATOM 682 N N . HIS A 1 91 ? -6.712 -1.887 27.709 1.00 98.19 91 HIS A N 1
ATOM 683 C CA . HIS A 1 91 ? -6.962 -1.160 26.460 1.00 98.19 91 HIS A CA 1
ATOM 684 C C . HIS A 1 91 ? -6.488 -1.948 25.233 1.00 98.19 91 HIS A C 1
ATOM 686 O O . HIS A 1 91 ? -7.254 -2.189 24.303 1.00 98.19 91 HIS A O 1
ATOM 692 N N . ARG A 1 92 ? -5.230 -2.406 25.224 1.00 98.56 92 ARG A N 1
ATOM 693 C CA . ARG A 1 92 ? -4.656 -3.165 24.098 1.00 98.56 92 ARG A CA 1
ATOM 694 C C . ARG A 1 92 ? -5.428 -4.457 23.816 1.00 98.56 92 ARG A C 1
ATOM 696 O O . ARG A 1 92 ? -5.655 -4.800 22.649 1.00 98.56 92 ARG A O 1
ATOM 703 N N . ALA A 1 93 ? -5.862 -5.153 24.868 1.00 98.38 93 ALA A N 1
ATOM 704 C CA . ALA A 1 93 ? -6.709 -6.335 24.747 1.00 98.38 93 ALA A CA 1
ATOM 705 C C . ALA A 1 93 ? -8.084 -5.987 24.151 1.00 98.38 93 ALA A C 1
ATOM 707 O O . ALA A 1 93 ? -8.520 -6.642 23.203 1.00 98.38 93 ALA A O 1
ATOM 708 N N . GLN A 1 94 ? -8.728 -4.923 24.640 1.00 98.62 94 GLN A N 1
ATOM 709 C CA . GLN A 1 94 ? -10.023 -4.460 24.142 1.00 98.62 94 GLN A CA 1
ATOM 710 C C . GLN A 1 94 ? -9.953 -3.979 22.690 1.00 98.62 94 GLN A C 1
ATOM 712 O O . GLN A 1 94 ? -10.843 -4.295 21.908 1.00 98.62 94 GLN A O 1
ATOM 717 N N . ILE A 1 95 ? -8.886 -3.289 22.281 1.00 98.69 95 ILE A N 1
ATOM 718 C CA . ILE A 1 95 ? -8.673 -2.893 20.881 1.00 98.69 95 ILE A CA 1
ATOM 719 C C . ILE A 1 95 ? -8.574 -4.135 19.991 1.00 98.69 95 ILE A C 1
ATOM 721 O O . ILE A 1 95 ? -9.236 -4.216 18.957 1.00 98.69 95 ILE A O 1
ATOM 725 N N . SER A 1 96 ? -7.781 -5.127 20.401 1.00 98.19 96 SER A N 1
ATOM 726 C CA . SER A 1 96 ? -7.582 -6.351 19.618 1.00 98.19 96 SER A CA 1
ATOM 727 C C . SER A 1 96 ? -8.865 -7.180 19.514 1.00 98.19 96 SER A C 1
ATOM 729 O O . SER A 1 96 ? -9.236 -7.626 18.428 1.00 98.19 96 SER A O 1
ATOM 731 N N . GLN A 1 97 ? -9.591 -7.342 20.623 1.00 98.12 97 GLN A N 1
ATOM 732 C CA . GLN A 1 97 ? -10.896 -8.005 20.643 1.00 98.12 97 GLN A CA 1
ATOM 733 C C . GLN A 1 97 ? -11.934 -7.217 19.836 1.00 98.12 97 GLN A C 1
ATOM 735 O O . GLN A 1 97 ? -12.700 -7.796 19.068 1.00 98.12 97 GLN A O 1
ATOM 740 N N . GLY A 1 98 ? -11.944 -5.894 19.974 1.00 98.25 98 GLY A N 1
ATOM 741 C CA . GLY A 1 98 ? -12.870 -5.019 19.275 1.00 98.25 98 GLY A CA 1
ATOM 742 C C . GLY A 1 98 ? -12.661 -5.039 17.765 1.00 98.25 98 GLY A C 1
ATOM 743 O O . GLY A 1 98 ? -13.637 -5.090 17.021 1.00 98.25 98 GLY A O 1
ATOM 744 N N . ALA A 1 99 ? -11.413 -5.118 17.296 1.00 97.88 99 ALA A N 1
ATOM 745 C CA . ALA A 1 99 ? -11.118 -5.315 15.880 1.00 97.88 99 ALA A CA 1
ATOM 746 C C . ALA A 1 99 ? -11.735 -6.619 15.336 1.00 97.88 99 ALA A C 1
ATOM 748 O O . ALA A 1 99 ? -12.295 -6.618 14.240 1.00 97.88 99 ALA A O 1
ATOM 749 N N . GLN A 1 100 ? -11.719 -7.709 16.116 1.00 96.44 100 GLN A N 1
ATOM 750 C CA . GLN A 1 100 ? -12.380 -8.969 15.743 1.00 96.44 100 GLN A CA 1
ATOM 751 C C . GLN A 1 100 ? -13.909 -8.846 15.736 1.00 96.44 100 GLN A C 1
ATOM 753 O O . GLN A 1 100 ? -14.565 -9.341 14.818 1.00 96.44 100 GLN A O 1
ATOM 758 N N . VAL A 1 101 ? -14.490 -8.142 16.716 1.00 97.50 101 VAL A N 1
ATOM 759 C CA . VAL A 1 101 ? -15.933 -7.845 16.735 1.00 97.50 101 VAL A CA 1
ATOM 760 C C . VAL A 1 101 ? -16.332 -7.072 15.479 1.00 97.50 101 VAL A C 1
ATOM 762 O O . VAL A 1 101 ? -17.283 -7.464 14.804 1.00 97.50 101 VAL A O 1
ATOM 765 N N . ILE A 1 102 ? -15.585 -6.029 15.116 1.00 97.56 102 ILE A N 1
ATOM 766 C CA . ILE A 1 102 ? -15.840 -5.225 13.915 1.00 97.56 102 ILE A CA 1
ATOM 767 C C . ILE A 1 102 ? -15.703 -6.077 12.648 1.00 97.56 102 ILE A C 1
ATOM 769 O O . ILE A 1 102 ? -16.567 -6.020 11.776 1.00 97.56 102 ILE A O 1
ATOM 773 N N . ALA A 1 103 ? -14.667 -6.910 12.549 1.00 94.56 103 ALA A N 1
ATOM 774 C CA . ALA A 1 103 ? -14.483 -7.804 11.406 1.00 94.56 103 ALA A CA 1
ATOM 775 C C . ALA A 1 103 ? -15.644 -8.804 11.255 1.00 94.56 103 ALA A C 1
ATOM 777 O O . ALA A 1 103 ? -16.066 -9.119 10.142 1.00 94.56 103 ALA A O 1
ATOM 778 N N . SER A 1 104 ? -16.242 -9.240 12.369 1.00 94.69 104 SER A N 1
ATOM 779 C CA . SER A 1 104 ? -17.416 -10.123 12.356 1.00 94.69 104 SER A CA 1
ATOM 780 C C . SER A 1 104 ? -18.703 -9.451 11.852 1.00 94.69 104 SER A C 1
ATOM 782 O O . SER A 1 104 ? -19.710 -10.125 11.633 1.00 94.69 104 SER A O 1
ATOM 784 N N . TRP A 1 105 ? -18.710 -8.131 11.620 1.00 95.38 105 TRP A N 1
ATOM 785 C CA . TRP A 1 105 ? -19.903 -7.417 11.157 1.00 95.38 105 TRP A CA 1
ATOM 786 C C . TRP A 1 105 ? -20.347 -7.779 9.735 1.00 95.38 105 TRP A C 1
ATOM 788 O O . TRP A 1 105 ? -21.452 -7.380 9.351 1.00 95.38 105 TRP A O 1
ATOM 798 N N . GLY A 1 106 ? -19.524 -8.516 8.980 1.00 89.81 106 GLY A N 1
ATOM 799 C CA . GLY A 1 106 ? -19.836 -8.973 7.624 1.00 89.81 106 GLY A CA 1
ATOM 800 C C . GLY A 1 106 ? -19.769 -7.862 6.577 1.00 89.81 106 GLY A C 1
ATOM 801 O O . GLY A 1 106 ? -20.419 -7.960 5.542 1.00 89.81 106 GLY A O 1
ATOM 802 N N . LEU A 1 107 ? -19.019 -6.789 6.854 1.00 90.50 107 LEU A N 1
ATOM 803 C CA . LEU A 1 107 ? -18.891 -5.645 5.947 1.00 90.50 107 LEU A CA 1
ATOM 804 C C . LEU A 1 107 ? -17.828 -5.850 4.862 1.00 90.50 107 LEU A C 1
ATOM 806 O O . LEU A 1 107 ? -17.779 -5.045 3.942 1.00 90.50 107 LEU A O 1
ATOM 810 N N . ASN A 1 108 ? -17.008 -6.905 4.943 1.00 87.50 108 ASN A N 1
ATOM 811 C CA . ASN A 1 108 ? -15.900 -7.148 4.014 1.00 87.50 108 ASN A CA 1
ATOM 812 C C . ASN A 1 108 ? -14.990 -5.908 3.894 1.00 87.50 108 ASN A C 1
ATOM 814 O O . ASN A 1 108 ? -14.827 -5.339 2.815 1.00 87.50 108 ASN A O 1
ATOM 818 N N . MET A 1 109 ? -14.467 -5.460 5.040 1.00 90.38 109 MET A N 1
ATOM 819 C CA . MET A 1 109 ? -13.521 -4.346 5.158 1.00 90.38 109 MET A CA 1
ATOM 820 C C . MET A 1 109 ? -12.317 -4.800 5.985 1.00 90.38 109 MET A C 1
ATOM 822 O O . MET A 1 109 ? -12.486 -5.521 6.969 1.00 90.38 109 MET A O 1
ATOM 826 N N . ARG A 1 110 ? -11.112 -4.334 5.644 1.00 93.19 110 ARG A N 1
ATOM 827 C CA . ARG A 1 110 ? -9.916 -4.559 6.474 1.00 93.19 110 ARG A CA 1
ATOM 828 C C . ARG A 1 110 ? -10.049 -3.790 7.785 1.00 93.19 110 ARG A C 1
ATOM 830 O O . ARG A 1 110 ? -10.307 -2.590 7.758 1.00 93.19 110 ARG A O 1
ATOM 837 N N . VAL A 1 111 ? -9.834 -4.454 8.917 1.00 96.25 111 VAL A N 1
ATOM 838 C CA . VAL A 1 111 ? -9.883 -3.838 10.254 1.00 96.25 111 VAL A CA 1
ATOM 839 C C . VAL A 1 111 ? -8.499 -3.829 10.891 1.00 96.25 111 VAL A C 1
ATOM 841 O O . VAL A 1 111 ? -7.875 -4.887 10.995 1.00 96.25 111 VAL A O 1
ATOM 844 N N . ILE A 1 112 ? -8.050 -2.653 11.337 1.00 97.69 112 ILE A N 1
ATOM 845 C CA . ILE A 1 112 ? -6.757 -2.432 11.999 1.00 97.69 112 ILE A CA 1
ATOM 846 C C . ILE A 1 112 ? -6.996 -1.881 13.409 1.00 97.69 112 ILE A C 1
ATOM 848 O O . ILE A 1 112 ? -7.721 -0.901 13.584 1.00 97.69 112 ILE A O 1
ATOM 852 N N . GLY A 1 113 ? -6.371 -2.494 14.414 1.00 98.38 113 GLY A N 1
ATOM 853 C CA . GLY A 1 113 ? -6.371 -2.001 15.791 1.00 98.38 113 GLY A CA 1
ATOM 854 C C . GLY A 1 113 ? -5.102 -1.207 16.094 1.00 98.38 113 GLY A C 1
ATOM 855 O O . GLY A 1 113 ? -4.002 -1.725 15.893 1.00 98.38 113 GLY A O 1
ATOM 856 N N . LEU A 1 114 ? -5.244 0.023 16.591 1.00 98.69 114 LEU A N 1
ATOM 857 C CA . LEU A 1 114 ? -4.130 0.918 16.91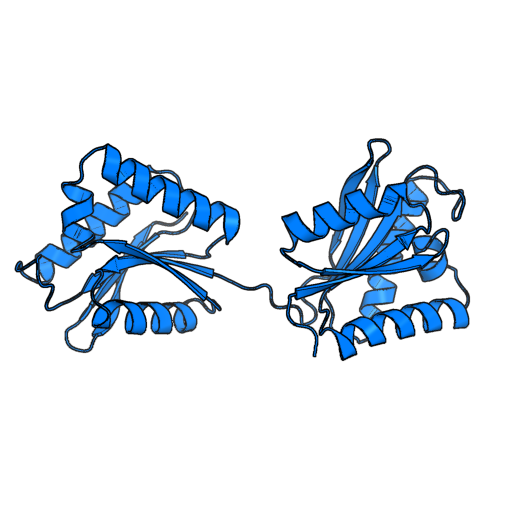9 1.00 98.69 114 LEU A CA 1
ATOM 858 C C . LEU A 1 114 ? -4.148 1.320 18.396 1.00 98.69 114 LEU A C 1
ATOM 860 O O . LEU A 1 114 ? -5.193 1.679 18.940 1.00 98.69 114 LEU A O 1
ATOM 864 N N . TRP A 1 115 ? -2.970 1.334 19.012 1.00 98.56 115 TRP A N 1
ATOM 865 C CA . TRP A 1 115 ? -2.727 1.966 20.303 1.00 98.56 115 TRP A CA 1
ATOM 866 C C . TRP A 1 115 ? -2.038 3.315 20.120 1.00 98.56 115 TRP A C 1
ATOM 868 O O . TRP A 1 115 ? -1.076 3.427 19.359 1.00 98.56 115 TRP A O 1
ATOM 878 N N . ILE A 1 116 ? -2.524 4.334 20.828 1.00 98.50 116 ILE A N 1
ATOM 879 C CA . ILE A 1 116 ? -1.904 5.657 20.876 1.00 98.50 116 ILE A CA 1
ATOM 880 C C . ILE A 1 116 ? -1.096 5.777 22.173 1.00 98.50 116 ILE A C 1
ATOM 882 O O . ILE A 1 116 ? -1.666 5.845 23.269 1.00 98.50 116 ILE A O 1
ATOM 886 N N . THR A 1 117 ? 0.230 5.820 22.036 1.00 98.12 117 THR A N 1
ATOM 887 C CA . THR A 1 117 ? 1.187 5.811 23.157 1.00 98.12 117 THR A CA 1
ATOM 888 C C . THR A 1 117 ? 1.155 7.123 23.955 1.00 98.12 117 THR A C 1
ATOM 890 O O . THR A 1 117 ? 0.616 8.116 23.453 1.00 98.12 117 THR A O 1
ATOM 893 N N . PRO A 1 118 ? 1.742 7.172 25.170 1.00 97.62 118 PRO A N 1
ATOM 894 C CA . PRO A 1 118 ? 1.898 8.403 25.958 1.00 97.62 118 PRO A CA 1
ATOM 895 C C . PRO A 1 118 ? 2.537 9.585 25.213 1.00 97.62 118 PRO A C 1
ATOM 897 O O . PRO A 1 118 ? 2.187 10.742 25.436 1.00 97.62 118 PRO A O 1
ATOM 900 N N . GLU A 1 119 ? 3.429 9.306 24.266 1.00 97.44 119 GLU A N 1
ATOM 901 C CA . GLU A 1 119 ? 4.098 10.295 23.415 1.00 97.44 119 GLU A CA 1
ATOM 902 C C . GLU A 1 119 ? 3.246 10.712 22.203 1.00 97.44 119 GLU A C 1
ATOM 904 O O . GLU A 1 119 ? 3.727 11.426 21.323 1.00 97.44 119 GLU A O 1
ATOM 909 N N . TRP A 1 120 ? 1.988 10.263 22.135 1.00 95.69 120 TRP A N 1
ATOM 910 C CA . TRP A 1 120 ? 1.091 10.399 20.982 1.00 95.69 120 TRP A CA 1
ATOM 911 C C . TRP A 1 120 ? 1.629 9.731 19.706 1.00 95.69 120 TRP A C 1
ATOM 913 O O . TRP A 1 120 ? 1.276 10.123 18.590 1.00 95.69 120 TRP A O 1
ATOM 923 N N . GLY A 1 121 ? 2.463 8.700 19.875 1.00 96.69 121 GLY A N 1
ATOM 924 C CA . GLY A 1 121 ? 2.864 7.779 18.816 1.00 96.69 121 GLY A CA 1
ATOM 925 C C . GLY A 1 121 ? 1.764 6.767 18.500 1.00 96.69 121 GLY A C 1
ATOM 926 O O . GLY A 1 121 ? 0.796 6.635 19.246 1.00 96.69 121 GLY A O 1
ATOM 927 N N . ILE A 1 122 ? 1.908 6.047 17.385 1.00 98.25 122 ILE A N 1
ATOM 928 C CA . ILE A 1 122 ? 0.966 5.001 16.968 1.00 98.25 122 ILE A CA 1
ATOM 929 C C . ILE A 1 122 ? 1.668 3.650 16.933 1.00 98.25 122 ILE A C 1
ATOM 931 O O . ILE A 1 122 ? 2.649 3.476 16.210 1.00 98.25 122 ILE A O 1
ATOM 935 N N . GLU A 1 123 ? 1.098 2.684 17.643 1.00 97.75 123 GLU A N 1
ATOM 936 C CA . GLU A 1 123 ? 1.500 1.283 17.614 1.00 97.75 123 GLU A CA 1
ATOM 937 C C . GLU A 1 123 ? 0.375 0.421 17.023 1.00 97.75 123 GLU A C 1
ATOM 939 O O . GLU A 1 123 ? -0.704 0.318 17.615 1.00 97.75 123 GLU A O 1
ATOM 944 N N . PRO A 1 124 ? 0.592 -0.226 15.866 1.00 97.38 124 PRO A N 1
ATOM 945 C CA . PRO A 1 124 ? -0.335 -1.228 15.355 1.00 97.38 124 PRO A CA 1
ATOM 946 C C . PRO A 1 124 ? -0.344 -2.471 16.252 1.00 97.38 124 PRO A C 1
ATOM 948 O O . PRO A 1 124 ? 0.706 -3.049 16.521 1.00 97.38 124 PRO A O 1
ATOM 951 N N . LEU A 1 125 ? -1.527 -2.895 16.699 1.00 96.75 125 LEU A N 1
ATOM 952 C CA . LEU A 1 125 ? -1.696 -4.076 17.557 1.00 96.75 125 LEU A CA 1
ATOM 953 C C . LEU A 1 125 ? -2.142 -5.307 16.773 1.00 96.75 125 LEU A C 1
ATOM 955 O O . LEU A 1 125 ? -1.709 -6.423 17.050 1.00 96.75 125 LEU A O 1
ATOM 959 N N . CYS A 1 126 ? -3.051 -5.111 15.820 1.00 95.00 126 CYS A N 1
ATOM 960 C CA . CYS A 1 126 ? -3.612 -6.191 15.024 1.00 95.00 126 CYS A CA 1
ATOM 961 C C . CYS A 1 126 ? -4.097 -5.689 13.666 1.00 95.00 126 CYS A C 1
ATOM 963 O O . CYS A 1 126 ? -4.433 -4.515 13.492 1.00 95.00 126 CYS A O 1
ATOM 965 N N . ASP A 1 127 ? -4.157 -6.615 12.718 1.00 93.81 127 ASP A N 1
ATOM 966 C CA . ASP A 1 127 ? -4.680 -6.400 11.381 1.00 93.81 127 ASP A CA 1
ATOM 967 C C . ASP A 1 127 ? -5.399 -7.673 10.941 1.00 93.81 127 ASP A C 1
ATOM 969 O O . ASP A 1 127 ? -4.833 -8.766 10.962 1.00 93.81 127 ASP A O 1
ATOM 973 N N . THR A 1 128 ? -6.668 -7.539 10.579 1.00 88.94 128 THR A N 1
ATOM 974 C CA . THR A 1 128 ? -7.506 -8.664 10.130 1.00 88.94 128 THR A CA 1
ATOM 975 C C . THR A 1 128 ? -7.263 -9.038 8.667 1.00 88.94 128 THR A C 1
ATOM 977 O O . THR A 1 128 ? -7.854 -9.997 8.168 1.00 88.94 128 THR A O 1
ATOM 980 N N . GLY A 1 129 ? -6.365 -8.318 7.987 1.00 79.06 129 GLY A N 1
ATOM 981 C CA . GLY A 1 129 ? -5.992 -8.551 6.603 1.00 79.06 129 GLY A CA 1
ATOM 982 C C . GLY A 1 129 ? -7.022 -8.018 5.609 1.00 79.06 129 GLY A C 1
ATOM 983 O O . GLY A 1 129 ? -8.003 -7.359 5.955 1.00 79.06 129 GLY A O 1
ATOM 984 N N . ALA A 1 130 ? -6.773 -8.288 4.331 1.00 65.38 130 ALA A N 1
ATOM 985 C CA . ALA A 1 130 ? -7.599 -7.845 3.214 1.00 65.38 130 ALA A CA 1
ATOM 986 C C . ALA A 1 130 ? -8.944 -8.596 3.149 1.00 65.38 130 ALA A C 1
ATOM 988 O O . ALA A 1 130 ? -9.168 -9.425 2.270 1.00 65.38 130 ALA A O 1
ATOM 989 N N . GLN A 1 131 ? -9.870 -8.297 4.060 1.00 61.69 131 GLN A N 1
ATOM 990 C CA . GLN A 1 131 ? -11.278 -8.657 3.887 1.00 61.69 131 GLN A CA 1
ATOM 991 C C . GLN A 1 131 ? -11.865 -7.711 2.835 1.00 61.69 131 GLN A C 1
ATOM 993 O O . GLN A 1 131 ? -12.344 -6.643 3.180 1.00 61.69 131 GLN A O 1
ATOM 998 N N . GLY A 1 132 ? -11.697 -8.004 1.543 1.00 55.47 132 GLY A N 1
ATOM 999 C CA . GLY A 1 132 ? -12.236 -7.178 0.450 1.00 55.47 132 GLY A CA 1
ATOM 1000 C C . GLY A 1 132 ? -11.480 -5.882 0.132 1.00 55.47 132 GLY A C 1
ATOM 1001 O O . GLY A 1 132 ? -11.717 -5.292 -0.919 1.00 55.47 132 GLY A O 1
ATOM 1002 N N . TYR A 1 133 ? -10.541 -5.456 0.982 1.00 58.72 133 TYR A N 1
ATOM 1003 C CA . TYR A 1 133 ? -9.631 -4.343 0.700 1.00 58.72 133 TYR A CA 1
ATOM 1004 C C . TYR A 1 133 ? -8.499 -4.784 -0.232 1.00 58.72 133 TYR A C 1
ATOM 1006 O O . TYR A 1 133 ? -7.617 -5.531 0.186 1.00 58.72 133 TYR A O 1
ATOM 1014 N N . ILE A 1 134 ? -8.477 -4.283 -1.466 1.00 59.28 134 ILE A N 1
ATOM 1015 C CA . ILE A 1 134 ? -7.321 -4.431 -2.353 1.00 59.28 134 ILE A CA 1
ATOM 1016 C C . ILE A 1 134 ? -6.570 -3.100 -2.341 1.00 59.28 134 ILE A C 1
ATOM 1018 O O . ILE A 1 134 ? -7.060 -2.105 -2.870 1.00 59.28 134 ILE A O 1
ATOM 1022 N N . ALA A 1 135 ? -5.403 -3.062 -1.691 1.00 64.75 135 ALA A N 1
ATOM 1023 C CA . ALA A 1 135 ? -4.517 -1.906 -1.793 1.00 64.75 135 ALA A CA 1
ATOM 1024 C C . ALA A 1 135 ? -4.141 -1.690 -3.265 1.00 64.75 135 ALA A C 1
ATOM 1026 O O . ALA A 1 135 ? -3.912 -2.663 -3.987 1.00 64.75 135 ALA A O 1
ATOM 1027 N N . GLU A 1 136 ? -4.042 -0.434 -3.704 1.00 77.00 136 GLU A N 1
ATOM 1028 C CA . GLU A 1 136 ? -3.474 -0.150 -5.019 1.00 77.00 136 GLU A CA 1
ATOM 1029 C C . GLU A 1 136 ? -2.051 -0.722 -5.072 1.00 77.00 136 GLU A C 1
ATOM 1031 O O . GLU A 1 136 ? -1.206 -0.442 -4.220 1.00 77.00 136 GLU A O 1
ATOM 1036 N N . THR A 1 137 ? -1.809 -1.570 -6.062 1.00 85.88 137 THR A N 1
ATOM 1037 C CA . THR A 1 137 ? -0.536 -2.259 -6.278 1.00 85.88 137 THR A CA 1
ATOM 1038 C C . THR A 1 137 ? 0.112 -1.690 -7.524 1.00 85.88 137 THR A C 1
ATOM 1040 O O . THR A 1 137 ? -0.562 -1.417 -8.522 1.00 85.88 137 THR A O 1
ATOM 1043 N N . PHE A 1 138 ? 1.425 -1.510 -7.460 1.00 94.69 138 PHE A N 1
ATOM 1044 C CA . PHE A 1 138 ? 2.186 -0.836 -8.498 1.00 94.69 138 PHE A CA 1
ATOM 1045 C C . PHE A 1 138 ? 3.252 -1.769 -9.072 1.00 94.69 138 PHE A C 1
ATOM 1047 O O . PHE A 1 138 ? 3.822 -2.610 -8.372 1.00 94.69 138 PHE A O 1
ATOM 1054 N N . GLY A 1 139 ? 3.523 -1.610 -10.360 1.00 97.25 139 GLY A N 1
ATOM 1055 C CA . GLY A 1 139 ? 4.801 -1.948 -10.975 1.00 97.25 139 GLY A CA 1
ATOM 1056 C C . GLY A 1 139 ? 5.537 -0.664 -11.351 1.00 97.25 139 GLY A C 1
ATOM 1057 O O . GLY A 1 139 ? 4.947 0.415 -11.399 1.00 97.25 139 GLY A O 1
ATOM 1058 N N . LEU A 1 140 ? 6.827 -0.773 -11.631 1.00 98.50 140 LEU A N 1
ATOM 1059 C CA . LEU A 1 140 ? 7.653 0.341 -12.090 1.00 98.50 140 LEU A CA 1
ATOM 1060 C C . LEU A 1 140 ? 8.410 -0.104 -13.337 1.00 98.50 140 LEU A C 1
ATOM 1062 O O . LEU A 1 140 ? 8.874 -1.239 -13.397 1.00 98.50 140 LEU A O 1
ATOM 1066 N N . ALA A 1 141 ? 8.551 0.763 -14.334 1.00 98.50 141 ALA A N 1
ATOM 1067 C CA . ALA A 1 141 ? 9.351 0.452 -15.510 1.00 98.50 141 ALA A CA 1
ATOM 1068 C C . ALA A 1 141 ? 10.208 1.630 -15.973 1.00 98.50 141 ALA A C 1
ATOM 1070 O O . ALA A 1 141 ? 9.751 2.773 -16.012 1.00 98.50 141 ALA A O 1
ATOM 1071 N N . ILE A 1 142 ? 11.434 1.320 -16.393 1.00 98.31 142 ILE A N 1
ATOM 1072 C CA . ILE A 1 142 ? 12.228 2.154 -17.289 1.00 98.31 142 ILE A CA 1
ATOM 1073 C C . ILE A 1 142 ? 11.969 1.666 -18.717 1.00 98.31 142 ILE A C 1
ATOM 1075 O O . ILE A 1 142 ? 12.167 0.488 -19.009 1.00 98.31 142 ILE A O 1
ATOM 1079 N N . THR A 1 143 ? 11.516 2.549 -19.607 1.00 97.56 143 THR A N 1
ATOM 1080 C CA . THR A 1 143 ? 11.194 2.198 -21.003 1.00 97.56 143 THR A CA 1
ATOM 1081 C C . THR A 1 143 ? 11.467 3.358 -21.960 1.00 97.56 143 THR A C 1
ATOM 1083 O O . THR A 1 143 ? 11.774 4.474 -21.538 1.00 97.56 143 THR A O 1
ATOM 1086 N N . CYS A 1 144 ? 11.376 3.097 -23.262 1.00 96.44 144 CYS A N 1
ATOM 1087 C CA . CYS A 1 144 ? 11.551 4.109 -24.293 1.00 96.44 144 CYS A CA 1
ATOM 1088 C C . CYS A 1 144 ? 10.450 5.184 -24.229 1.00 96.44 144 CYS A C 1
ATOM 1090 O O . CYS A 1 144 ? 9.313 4.938 -23.812 1.00 96.44 144 CYS A O 1
ATOM 1092 N N . ILE A 1 145 ? 10.756 6.394 -24.701 1.00 95.94 145 ILE A N 1
ATOM 1093 C CA . ILE A 1 145 ? 9.755 7.447 -24.908 1.00 95.94 145 ILE A CA 1
ATOM 1094 C C . ILE A 1 145 ? 8.716 7.088 -25.991 1.00 95.94 145 ILE A C 1
ATOM 1096 O O . ILE A 1 145 ? 7.642 7.697 -26.008 1.00 95.94 145 ILE A O 1
ATOM 1100 N N . ASP A 1 146 ? 8.981 6.079 -26.827 1.00 95.25 146 ASP A N 1
ATOM 1101 C CA . ASP A 1 146 ? 8.062 5.576 -27.851 1.00 95.25 146 ASP A CA 1
ATOM 1102 C C . ASP A 1 146 ? 6.733 5.091 -27.239 1.00 95.25 146 ASP A C 1
ATOM 1104 O O . ASP A 1 146 ? 6.676 4.150 -26.442 1.00 95.25 146 ASP A O 1
ATOM 1108 N N . GLY A 1 147 ? 5.629 5.734 -27.630 1.00 92.25 147 GLY A N 1
ATOM 1109 C CA . GLY A 1 147 ? 4.286 5.379 -27.172 1.00 92.25 147 GLY A CA 1
ATOM 1110 C C . GLY A 1 147 ? 3.850 3.963 -27.566 1.00 92.25 147 GLY A C 1
ATOM 1111 O O . GLY A 1 147 ? 3.046 3.367 -26.846 1.00 92.25 147 GLY A O 1
ATOM 1112 N N . ARG A 1 148 ? 4.411 3.406 -28.651 1.00 95.44 148 ARG A N 1
ATOM 1113 C CA . ARG A 1 148 ? 4.170 2.026 -29.103 1.00 95.44 148 ARG A CA 1
ATOM 1114 C C . ARG A 1 148 ? 4.718 1.000 -28.113 1.00 95.44 148 ARG A C 1
ATOM 1116 O O . ARG A 1 148 ? 4.109 -0.048 -27.958 1.00 95.44 148 ARG A O 1
ATOM 1123 N N . ALA A 1 149 ? 5.794 1.322 -27.388 1.00 94.88 149 ALA A N 1
ATOM 1124 C CA . ALA A 1 149 ? 6.385 0.444 -26.376 1.00 94.88 149 ALA A CA 1
ATOM 1125 C C . ALA A 1 149 ? 5.685 0.549 -25.010 1.00 94.88 149 ALA A C 1
ATOM 1127 O O . ALA A 1 149 ? 5.502 -0.452 -24.315 1.00 94.88 149 ALA A O 1
ATOM 1128 N N . LYS A 1 150 ? 5.278 1.764 -24.612 1.00 95.69 150 LYS A N 1
ATOM 1129 C CA . LYS A 1 150 ? 4.751 2.037 -23.260 1.00 95.69 150 LYS A CA 1
ATOM 1130 C C . LYS A 1 150 ? 3.494 1.242 -22.938 1.00 95.69 150 LYS A C 1
ATOM 1132 O O . LYS A 1 150 ? 3.408 0.644 -21.869 1.00 95.69 150 LYS A O 1
ATOM 1137 N N . ARG A 1 151 ? 2.508 1.265 -23.840 1.00 94.50 151 ARG A N 1
ATOM 1138 C CA . ARG A 1 151 ? 1.201 0.653 -23.577 1.00 94.50 151 ARG A CA 1
ATOM 1139 C C . ARG A 1 151 ? 1.276 -0.878 -23.508 1.00 94.50 151 ARG A C 1
ATOM 1141 O O . ARG A 1 151 ? 0.829 -1.404 -22.494 1.00 94.50 151 ARG A O 1
ATOM 1148 N N . PRO A 1 152 ? 1.867 -1.592 -24.488 1.00 97.56 152 PRO A N 1
ATOM 1149 C CA . PRO A 1 152 ? 1.991 -3.048 -24.420 1.00 97.56 152 PRO A CA 1
ATOM 1150 C C . PRO A 1 152 ? 2.756 -3.516 -23.183 1.00 97.56 152 PRO A C 1
ATOM 1152 O O . PRO A 1 152 ? 2.308 -4.439 -22.511 1.00 97.56 152 PRO A O 1
ATOM 1155 N N . LEU A 1 153 ? 3.851 -2.833 -22.825 1.00 98.25 153 LEU A N 1
ATOM 1156 C CA . LEU A 1 153 ? 4.593 -3.133 -21.602 1.00 98.25 153 LEU A CA 1
ATOM 1157 C C . LEU A 1 153 ? 3.725 -2.952 -20.353 1.00 98.25 153 LEU A C 1
ATOM 1159 O O . LEU A 1 153 ? 3.652 -3.856 -19.526 1.00 98.25 153 LEU A O 1
ATOM 1163 N N . ALA A 1 154 ? 3.065 -1.799 -20.210 1.00 97.50 154 ALA A N 1
ATOM 1164 C CA . ALA A 1 154 ? 2.271 -1.509 -19.023 1.00 97.50 154 ALA A CA 1
ATOM 1165 C C . ALA A 1 154 ? 1.075 -2.464 -18.884 1.00 97.50 154 ALA A C 1
ATOM 1167 O O . ALA A 1 154 ? 0.828 -2.977 -17.794 1.00 97.50 154 ALA A O 1
ATOM 1168 N N . ASP A 1 155 ? 0.356 -2.730 -19.976 1.00 96.31 155 ASP A N 1
ATOM 1169 C CA . ASP A 1 155 ? -0.798 -3.633 -19.981 1.00 96.31 155 ASP A CA 1
ATOM 1170 C C . ASP A 1 155 ? -0.367 -5.073 -19.654 1.00 96.31 155 ASP A C 1
ATOM 1172 O O . ASP A 1 155 ? -0.987 -5.728 -18.812 1.00 96.31 155 ASP A O 1
ATOM 1176 N N . TRP A 1 156 ? 0.744 -5.537 -20.234 1.00 98.19 156 TRP A N 1
ATOM 1177 C CA . TRP A 1 156 ? 1.324 -6.840 -19.913 1.00 98.19 156 TRP A CA 1
ATOM 1178 C C . TRP A 1 156 ? 1.769 -6.928 -18.451 1.00 98.19 156 TRP A C 1
ATOM 1180 O O . TRP A 1 156 ? 1.425 -7.896 -17.781 1.00 98.19 156 TRP A O 1
ATOM 1190 N N . MET A 1 157 ? 2.472 -5.922 -17.916 1.00 98.00 157 MET A N 1
ATOM 1191 C CA . MET A 1 157 ? 2.918 -5.935 -16.516 1.00 98.00 157 MET A CA 1
ATOM 1192 C C . MET A 1 157 ? 1.735 -5.989 -15.545 1.00 98.00 157 MET A C 1
ATOM 1194 O O . MET A 1 157 ? 1.777 -6.753 -14.581 1.00 98.00 157 MET A O 1
ATOM 1198 N N . LYS A 1 158 ? 0.663 -5.229 -15.809 1.00 93.50 158 LYS A N 1
ATOM 1199 C CA . LYS A 1 158 ? -0.570 -5.276 -15.005 1.00 93.50 158 LYS A CA 1
ATOM 1200 C C . LYS A 1 158 ? -1.163 -6.679 -14.962 1.00 93.50 158 LYS A C 1
ATOM 1202 O O . LYS A 1 158 ? -1.498 -7.165 -13.887 1.00 93.50 158 LYS A O 1
ATOM 1207 N N . GLN A 1 159 ? -1.253 -7.340 -16.115 1.00 90.75 159 GLN A N 1
ATOM 1208 C CA . GLN A 1 159 ? -1.789 -8.697 -16.212 1.00 90.75 159 GLN A CA 1
ATOM 1209 C C . GLN A 1 159 ? -0.858 -9.737 -15.580 1.00 90.75 159 GLN A C 1
ATOM 1211 O O . GLN A 1 159 ? -1.315 -10.582 -14.816 1.00 90.75 159 GLN A O 1
ATOM 1216 N N . HIS A 1 160 ? 0.441 -9.669 -15.875 1.00 94.56 160 HIS A N 1
ATOM 1217 C CA . HIS A 1 160 ? 1.426 -10.666 -15.463 1.00 94.56 160 HIS A CA 1
ATOM 1218 C C . HIS A 1 160 ? 1.716 -10.624 -13.957 1.00 94.56 160 HIS A C 1
ATOM 1220 O O . HIS A 1 160 ? 1.886 -11.671 -13.340 1.00 94.56 160 HIS A O 1
ATOM 1226 N N . TYR A 1 161 ? 1.739 -9.429 -13.358 1.00 91.81 161 TYR A N 1
ATOM 1227 C CA . TYR A 1 161 ? 2.052 -9.233 -11.937 1.00 91.81 161 TYR A CA 1
ATOM 1228 C C . TYR A 1 161 ? 0.831 -8.907 -11.066 1.00 91.81 161 TYR A C 1
ATOM 1230 O O . TYR A 1 161 ? 0.977 -8.737 -9.858 1.00 91.81 161 TYR A O 1
ATOM 1238 N N . GLY A 1 162 ? -0.370 -8.808 -11.646 1.00 84.50 162 GLY A N 1
ATOM 1239 C CA . GLY A 1 162 ? -1.588 -8.477 -10.899 1.00 84.50 162 GLY A CA 1
ATOM 1240 C C . GLY A 1 162 ? -1.541 -7.086 -10.254 1.00 84.50 162 GLY A C 1
ATOM 1241 O O . GLY A 1 162 ? -2.056 -6.893 -9.150 1.00 84.50 162 GLY A O 1
ATOM 1242 N N . VAL A 1 163 ? -0.886 -6.124 -10.911 1.00 87.38 163 VAL A N 1
ATOM 1243 C CA . VAL A 1 163 ? -0.763 -4.742 -10.424 1.00 87.38 163 VAL A CA 1
ATOM 1244 C C . VAL A 1 163 ? -1.797 -3.820 -11.068 1.00 87.38 163 VAL A C 1
ATOM 1246 O O . VAL A 1 163 ? -2.181 -4.011 -12.220 1.00 87.38 163 VAL A O 1
ATOM 1249 N N . HIS A 1 164 ? -2.247 -2.800 -10.338 1.00 89.56 164 HIS A N 1
ATOM 1250 C CA . HIS A 1 164 ? -3.245 -1.838 -10.821 1.00 89.56 164 HIS A CA 1
ATOM 1251 C C . HIS A 1 164 ? -2.624 -0.773 -11.734 1.00 89.56 164 HIS A C 1
ATOM 1253 O O . HIS A 1 164 ? -3.181 -0.424 -12.782 1.00 89.56 164 HIS A O 1
ATOM 1259 N N . TYR A 1 165 ? -1.443 -0.277 -11.358 1.00 94.88 165 TYR A N 1
ATOM 1260 C CA . TYR A 1 165 ? -0.769 0.834 -12.028 1.00 94.88 165 TYR A CA 1
ATOM 1261 C C . TYR A 1 165 ? 0.689 0.509 -12.331 1.00 94.88 165 TYR A C 1
ATOM 1263 O O . TYR A 1 165 ? 1.296 -0.339 -11.682 1.00 94.88 165 TYR A O 1
ATOM 1271 N N . ILE A 1 166 ? 1.239 1.198 -13.332 1.00 97.69 166 ILE A N 1
ATOM 1272 C CA . ILE A 1 166 ? 2.652 1.122 -13.698 1.00 97.69 166 ILE A CA 1
ATOM 1273 C C . ILE A 1 166 ? 3.193 2.544 -13.747 1.00 97.69 166 ILE A C 1
ATOM 1275 O O . ILE A 1 166 ? 2.740 3.345 -14.567 1.00 97.69 166 ILE A O 1
ATOM 1279 N N . ASP A 1 167 ? 4.167 2.839 -12.897 1.00 98.06 167 ASP A N 1
ATOM 1280 C CA . ASP A 1 167 ? 4.959 4.054 -13.028 1.00 98.06 167 ASP A CA 1
ATOM 1281 C C . ASP A 1 167 ? 5.946 3.888 -14.182 1.00 98.06 167 ASP A C 1
ATOM 1283 O O . ASP A 1 167 ? 6.646 2.877 -14.277 1.00 98.06 167 ASP A O 1
ATOM 1287 N N . LEU A 1 168 ? 6.022 4.885 -15.061 1.00 98.00 168 LEU A N 1
ATOM 1288 C CA . LEU A 1 168 ? 6.914 4.865 -16.217 1.00 98.00 168 LEU A CA 1
ATOM 1289 C C . LEU A 1 168 ? 7.963 5.967 -16.090 1.00 98.00 168 LEU A C 1
ATOM 1291 O O . LEU A 1 168 ? 7.646 7.155 -16.152 1.00 98.00 168 LEU A O 1
ATOM 1295 N N . VAL A 1 169 ? 9.226 5.569 -15.979 1.00 97.69 169 VAL A N 1
ATOM 1296 C CA . VAL A 1 169 ? 10.375 6.449 -16.192 1.00 97.69 169 VAL A CA 1
ATOM 1297 C C . VAL A 1 169 ? 10.818 6.266 -17.636 1.00 97.69 169 VAL A C 1
ATOM 1299 O O . VAL A 1 169 ? 11.231 5.181 -18.036 1.00 97.69 169 VAL A O 1
ATOM 1302 N N . THR A 1 170 ? 10.687 7.311 -18.448 1.00 96.50 170 THR A N 1
ATOM 1303 C CA . THR A 1 170 ? 10.936 7.205 -19.889 1.00 96.50 170 THR A CA 1
ATOM 1304 C C . THR A 1 170 ? 12.139 8.020 -20.309 1.00 96.50 170 THR A C 1
ATOM 1306 O O . THR A 1 170 ? 12.205 9.202 -19.984 1.00 96.50 170 THR A O 1
ATOM 1309 N N . GLU A 1 171 ? 13.011 7.410 -21.100 1.00 94.94 171 GLU A N 1
ATOM 1310 C CA . GLU A 1 171 ? 14.140 8.053 -21.775 1.00 94.94 171 GLU A CA 1
ATOM 1311 C C . GLU A 1 171 ? 14.133 7.606 -23.250 1.00 94.94 171 GLU A C 1
ATOM 1313 O O . GLU A 1 171 ? 13.543 6.565 -23.562 1.00 94.94 171 GLU A O 1
ATOM 1318 N N . PRO A 1 172 ? 14.713 8.360 -24.197 1.00 92.44 172 PRO A N 1
ATOM 1319 C CA . PRO A 1 172 ? 15.062 7.773 -25.490 1.00 92.44 172 PRO A CA 1
ATOM 1320 C C . PRO A 1 172 ? 16.034 6.607 -25.248 1.00 92.44 172 PRO A C 1
ATOM 1322 O O . PRO A 1 172 ? 16.905 6.726 -24.396 1.00 92.44 172 PRO A O 1
ATOM 1325 N N . GLU A 1 173 ? 15.833 5.476 -25.929 1.00 89.75 173 GLU A N 1
ATOM 1326 C CA . GLU A 1 173 ? 16.721 4.291 -25.906 1.00 89.75 173 GLU A CA 1
ATOM 1327 C C . GLU A 1 173 ? 17.350 3.968 -24.542 1.00 89.75 173 GLU A C 1
ATOM 1329 O O . GLU A 1 173 ? 18.574 3.998 -24.388 1.00 89.75 173 GLU A O 1
ATOM 1334 N N . PRO A 1 174 ? 16.545 3.667 -23.514 1.00 92.31 174 PRO A N 1
ATOM 1335 C CA . PRO A 1 174 ? 17.048 3.529 -22.148 1.00 92.31 174 PRO A CA 1
ATOM 1336 C C . PRO A 1 174 ? 18.164 2.479 -22.011 1.00 92.31 174 PRO A C 1
ATOM 1338 O O . PRO A 1 174 ? 19.057 2.620 -21.179 1.00 92.31 174 PRO A O 1
ATOM 1341 N N . ASP A 1 175 ? 18.152 1.443 -22.844 1.00 91.56 175 ASP A N 1
ATOM 1342 C CA . ASP A 1 175 ? 19.173 0.401 -22.917 1.00 91.56 175 ASP A CA 1
ATOM 1343 C C . ASP A 1 175 ? 20.551 0.932 -23.351 1.00 91.56 175 ASP A C 1
ATOM 1345 O O . ASP A 1 175 ? 21.577 0.456 -22.863 1.00 91.56 175 ASP A O 1
ATOM 1349 N N . THR A 1 176 ? 20.600 1.961 -24.199 1.00 91.00 176 THR A N 1
ATOM 1350 C CA . THR A 1 176 ? 21.850 2.633 -24.589 1.00 91.00 176 THR A CA 1
ATOM 1351 C C . THR A 1 176 ? 22.135 3.848 -23.713 1.00 91.00 176 THR A C 1
ATOM 1353 O O . THR A 1 176 ? 23.246 3.985 -23.191 1.00 91.00 176 THR A O 1
ATOM 1356 N N . THR A 1 177 ? 21.137 4.707 -23.506 1.00 91.25 177 THR A N 1
ATOM 1357 C CA . THR A 1 177 ? 21.275 5.969 -22.779 1.00 91.25 177 THR A CA 1
ATOM 1358 C C . THR A 1 177 ? 21.782 5.754 -21.367 1.00 91.25 177 THR A C 1
ATOM 1360 O O . THR A 1 177 ? 22.707 6.450 -20.970 1.00 91.25 177 THR A O 1
ATOM 1363 N N . LEU A 1 178 ? 21.277 4.770 -20.617 1.00 93.38 178 LEU A N 1
ATOM 1364 C CA . LEU A 1 178 ? 21.751 4.548 -19.246 1.00 93.38 178 LEU A CA 1
ATOM 1365 C C . LEU A 1 178 ? 23.189 4.008 -19.199 1.00 93.38 178 LEU A C 1
ATOM 1367 O O . LEU A 1 178 ? 23.907 4.284 -18.244 1.00 93.38 178 LEU A O 1
ATOM 1371 N N . LEU A 1 179 ? 23.649 3.279 -20.220 1.00 92.94 179 LEU A N 1
ATOM 1372 C CA . LEU A 1 179 ? 25.030 2.777 -20.268 1.00 92.94 179 LEU A CA 1
ATOM 1373 C C . LEU A 1 179 ? 26.052 3.860 -20.632 1.00 92.94 179 LEU A C 1
ATOM 1375 O O . LEU A 1 179 ? 27.241 3.682 -20.370 1.00 92.94 179 LEU A O 1
ATOM 1379 N N . GLN A 1 180 ? 25.603 4.952 -21.252 1.00 93.31 180 GLN A N 1
ATOM 1380 C CA . GLN A 1 180 ? 26.444 6.063 -21.718 1.00 93.31 180 GLN A CA 1
ATOM 1381 C C . GLN A 1 180 ? 26.129 7.386 -21.003 1.00 93.31 180 GLN A C 1
ATOM 1383 O O . GLN A 1 180 ? 26.680 8.432 -21.347 1.00 93.31 180 GLN A O 1
ATOM 1388 N N . ALA A 1 181 ? 25.223 7.351 -20.027 1.00 92.62 181 ALA A N 1
ATOM 1389 C CA . ALA A 1 181 ? 24.705 8.530 -19.360 1.00 92.62 181 ALA A CA 1
ATOM 1390 C C . ALA A 1 181 ? 25.796 9.272 -18.586 1.00 92.62 181 ALA A C 1
ATOM 1392 O O . ALA A 1 181 ? 26.706 8.687 -17.994 1.00 92.62 181 ALA A O 1
ATOM 1393 N N . THR A 1 182 ? 25.644 10.593 -18.527 1.00 95.44 182 THR A N 1
ATOM 1394 C CA . THR A 1 182 ? 26.405 11.412 -17.586 1.00 95.44 182 THR A CA 1
ATOM 1395 C C . THR A 1 182 ? 26.012 11.056 -16.145 1.00 95.44 182 THR A C 1
ATOM 1397 O O . THR A 1 182 ? 24.873 10.635 -15.911 1.00 95.44 182 THR A O 1
ATOM 1400 N N . PRO A 1 183 ? 26.897 11.280 -15.152 1.00 95.69 183 PRO A N 1
ATOM 1401 C CA . PRO A 1 183 ? 26.565 11.053 -13.744 1.00 95.69 183 PRO A CA 1
ATOM 1402 C C . PRO A 1 183 ? 25.270 11.752 -13.313 1.00 95.69 183 PRO A C 1
ATOM 1404 O O . PRO A 1 183 ? 24.433 11.151 -12.650 1.00 95.69 183 PRO A O 1
ATOM 1407 N N . TRP A 1 184 ? 25.052 12.981 -13.789 1.00 95.94 184 TRP A N 1
ATOM 1408 C CA . TRP A 1 184 ? 23.840 13.748 -13.502 1.00 95.94 184 TRP A CA 1
ATOM 1409 C C . TRP A 1 184 ? 22.557 13.062 -13.998 1.00 95.94 184 TRP A C 1
ATOM 1411 O O . TRP A 1 184 ? 21.559 13.019 -13.279 1.00 95.94 184 TRP A O 1
ATOM 1421 N N . LEU A 1 185 ? 22.564 12.504 -15.214 1.00 94.62 185 LEU A N 1
ATOM 1422 C CA . LEU A 1 185 ? 21.387 11.817 -15.748 1.00 94.62 185 LEU A CA 1
ATOM 1423 C C . LEU A 1 185 ? 21.102 10.524 -14.968 1.00 94.62 185 LEU A C 1
ATOM 1425 O O . LEU A 1 185 ? 19.942 10.245 -14.659 1.00 94.62 185 LEU A O 1
ATOM 1429 N N . LEU A 1 186 ? 22.147 9.775 -14.598 1.00 95.75 186 LEU A N 1
ATOM 1430 C CA . LEU A 1 186 ? 22.009 8.583 -13.757 1.00 95.75 186 LEU A CA 1
ATOM 1431 C C . LEU A 1 186 ? 21.430 8.925 -12.382 1.00 95.75 186 LEU A C 1
ATOM 1433 O O . LEU A 1 186 ? 20.481 8.274 -11.951 1.00 95.75 186 LEU A O 1
ATOM 1437 N N . GLU A 1 187 ? 21.938 9.971 -11.729 1.00 96.38 187 GLU A N 1
ATOM 1438 C CA . GLU A 1 187 ? 21.420 10.452 -10.443 1.00 96.38 187 GLU A CA 1
ATOM 1439 C C . GLU A 1 187 ? 19.948 10.866 -10.544 1.00 96.38 187 GLU A C 1
ATOM 1441 O O . GLU A 1 187 ? 19.136 10.493 -9.695 1.00 96.38 187 GLU A O 1
ATOM 1446 N N . ASN A 1 188 ? 19.570 11.579 -11.608 1.00 97.00 188 ASN A N 1
ATOM 1447 C CA . ASN A 1 188 ? 18.186 11.983 -11.840 1.00 97.00 188 ASN A CA 1
ATOM 1448 C C . ASN A 1 188 ? 17.251 10.772 -12.000 1.00 97.00 188 ASN A C 1
ATOM 1450 O O . ASN A 1 188 ? 16.185 10.718 -11.386 1.00 97.00 188 ASN A O 1
ATOM 1454 N N . ILE A 1 189 ? 17.647 9.775 -12.797 1.00 97.25 189 ILE A N 1
ATOM 1455 C CA . ILE A 1 189 ? 16.868 8.542 -12.979 1.00 97.25 189 ILE A CA 1
ATOM 1456 C C . ILE A 1 189 ? 16.783 7.770 -11.660 1.00 97.25 189 ILE A C 1
ATOM 1458 O O . ILE A 1 189 ? 15.687 7.397 -11.242 1.00 97.25 189 ILE A O 1
ATOM 1462 N N . GLN A 1 190 ? 17.906 7.591 -10.963 1.00 97.12 190 GLN A N 1
ATOM 1463 C CA . GLN A 1 190 ? 17.948 6.914 -9.670 1.00 97.12 190 GLN A CA 1
ATOM 1464 C C . GLN A 1 190 ? 17.026 7.597 -8.650 1.00 97.12 190 GLN A C 1
ATOM 1466 O O . GLN A 1 190 ? 16.313 6.913 -7.913 1.00 97.12 190 GLN A O 1
ATOM 1471 N N . GLN A 1 191 ? 16.974 8.932 -8.630 1.00 96.62 191 GLN A N 1
ATOM 1472 C CA . GLN A 1 191 ? 16.090 9.683 -7.743 1.00 96.62 191 GLN A CA 1
ATOM 1473 C C . GLN A 1 191 ? 14.606 9.474 -8.078 1.00 96.62 191 GLN A C 1
ATOM 1475 O O . GLN A 1 191 ? 13.805 9.281 -7.161 1.00 96.62 191 GLN A O 1
ATOM 1480 N N . LYS A 1 192 ? 14.232 9.456 -9.366 1.00 98.00 192 LYS A N 1
ATOM 1481 C CA . LYS A 1 192 ? 12.859 9.132 -9.800 1.00 98.00 192 LYS A CA 1
ATOM 1482 C C . LYS A 1 192 ? 12.450 7.732 -9.336 1.00 98.00 192 LYS A C 1
ATOM 1484 O O . LYS A 1 192 ? 11.366 7.571 -8.780 1.00 98.00 192 LYS A O 1
ATOM 1489 N N . LEU A 1 193 ? 13.330 6.739 -9.506 1.00 97.69 193 LEU A N 1
ATOM 1490 C CA . LEU A 1 193 ? 13.064 5.370 -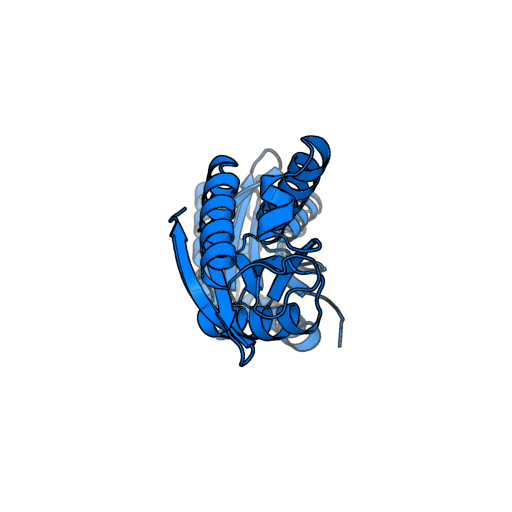9.054 1.00 97.69 193 LEU A CA 1
ATOM 1491 C C . LEU A 1 193 ? 12.922 5.294 -7.533 1.00 97.69 193 LEU A C 1
ATOM 1493 O O . LEU A 1 193 ? 11.970 4.694 -7.049 1.00 97.69 193 LEU A O 1
ATOM 1497 N N . ARG A 1 194 ? 13.821 5.930 -6.770 1.00 95.88 194 ARG A N 1
ATOM 1498 C CA . ARG A 1 194 ? 13.731 5.976 -5.300 1.00 95.88 194 ARG A CA 1
ATOM 1499 C C . ARG A 1 194 ? 12.416 6.585 -4.834 1.00 95.88 194 ARG A C 1
ATOM 1501 O O . ARG A 1 194 ? 11.786 6.037 -3.935 1.00 95.88 194 ARG A O 1
ATOM 1508 N N . TYR A 1 195 ? 11.991 7.686 -5.455 1.00 93.00 195 TYR A N 1
ATOM 1509 C CA . TYR A 1 195 ? 10.708 8.302 -5.142 1.00 93.00 195 TYR A CA 1
ATOM 1510 C C . TYR A 1 195 ? 9.552 7.336 -5.407 1.00 93.00 195 TYR A C 1
ATOM 1512 O O . TYR A 1 195 ? 8.770 7.096 -4.496 1.00 93.00 195 TYR A O 1
ATOM 1520 N N . ALA A 1 196 ? 9.485 6.723 -6.593 1.00 93.81 196 ALA A N 1
ATOM 1521 C CA . ALA A 1 196 ? 8.444 5.747 -6.923 1.00 93.81 196 ALA A CA 1
ATOM 1522 C C . ALA A 1 196 ? 8.459 4.533 -5.977 1.00 93.81 196 ALA A C 1
ATOM 1524 O O . ALA A 1 196 ? 7.415 4.070 -5.530 1.00 93.81 196 ALA A O 1
ATOM 1525 N N . ILE A 1 197 ? 9.637 4.044 -5.588 1.00 92.75 197 ILE A N 1
ATOM 1526 C CA . ILE A 1 197 ? 9.760 2.895 -4.684 1.00 92.75 197 ILE A CA 1
ATOM 1527 C C . ILE A 1 197 ? 9.248 3.213 -3.282 1.00 92.75 197 ILE A C 1
ATOM 1529 O O . ILE A 1 197 ? 8.496 2.426 -2.708 1.00 92.75 197 ILE A O 1
ATOM 1533 N N . VAL A 1 198 ? 9.610 4.374 -2.738 1.00 86.25 198 VAL A N 1
ATOM 1534 C CA . VAL A 1 198 ? 9.128 4.820 -1.424 1.00 86.25 198 VAL A CA 1
ATOM 1535 C C . VAL A 1 198 ? 7.638 5.164 -1.482 1.00 86.25 198 VAL A C 1
ATOM 1537 O O . VAL A 1 198 ? 6.876 4.791 -0.591 1.00 86.25 198 VAL A O 1
ATOM 1540 N N . ALA A 1 199 ? 7.213 5.859 -2.536 1.00 82.50 199 ALA A N 1
ATOM 1541 C CA . ALA A 1 199 ? 5.861 6.382 -2.666 1.00 82.50 199 ALA A CA 1
ATOM 1542 C C . ALA A 1 199 ? 4.839 5.328 -3.072 1.00 82.50 199 ALA A C 1
ATOM 1544 O O . ALA A 1 199 ? 3.684 5.490 -2.699 1.00 82.50 199 ALA A O 1
ATOM 1545 N N . HIS A 1 200 ? 5.234 4.278 -3.803 1.00 88.00 200 HIS A N 1
ATOM 1546 C CA . HIS A 1 200 ? 4.312 3.302 -4.385 1.00 88.00 200 HIS A CA 1
ATOM 1547 C C . HIS A 1 200 ? 4.609 1.837 -4.022 1.00 88.00 200 HIS A C 1
ATOM 1549 O O . HIS A 1 200 ? 3.682 1.035 -4.076 1.00 88.00 200 HIS A O 1
ATOM 1555 N N . HIS A 1 201 ? 5.806 1.500 -3.520 1.00 86.88 201 HIS A N 1
ATOM 1556 C CA . HIS A 1 201 ? 6.220 0.123 -3.177 1.00 86.88 201 HIS A CA 1
ATOM 1557 C C . HIS A 1 201 ? 5.938 -0.884 -4.311 1.00 86.88 201 HIS A C 1
ATOM 1559 O O . HIS A 1 201 ? 5.141 -1.810 -4.135 1.00 86.88 201 HIS A O 1
ATOM 1565 N N . PRO A 1 202 ? 6.538 -0.689 -5.500 1.00 94.88 202 PRO A N 1
ATOM 1566 C CA . PRO A 1 202 ? 6.270 -1.537 -6.643 1.00 94.88 202 PRO A CA 1
ATOM 1567 C C . PRO A 1 202 ? 6.727 -2.972 -6.374 1.00 94.88 202 PRO A C 1
ATOM 1569 O O . PRO A 1 202 ? 7.763 -3.210 -5.758 1.00 94.88 202 PRO A O 1
ATOM 1572 N N . THR A 1 203 ? 5.961 -3.934 -6.880 1.00 94.00 203 THR A N 1
ATOM 1573 C CA . THR A 1 203 ? 6.271 -5.368 -6.742 1.00 94.00 203 THR A CA 1
ATOM 1574 C C . THR A 1 203 ? 7.421 -5.813 -7.647 1.00 94.00 203 THR A C 1
ATOM 1576 O O . THR A 1 203 ? 8.058 -6.832 -7.387 1.00 94.00 203 THR A O 1
ATOM 1579 N N . VAL A 1 204 ? 7.687 -5.050 -8.711 1.00 97.75 204 VAL A N 1
ATOM 1580 C CA . VAL A 1 204 ? 8.717 -5.326 -9.713 1.00 97.75 204 VAL A CA 1
ATOM 1581 C C . VAL A 1 204 ? 9.154 -4.038 -10.415 1.00 97.75 204 VAL A C 1
ATOM 1583 O O . VAL A 1 204 ? 8.338 -3.138 -10.648 1.00 97.75 204 VAL A O 1
ATOM 1586 N N . LEU A 1 205 ? 10.435 -3.976 -10.783 1.00 98.56 205 LEU A N 1
ATOM 1587 C CA . LEU A 1 205 ? 11.029 -2.964 -11.652 1.00 98.56 205 LEU A CA 1
ATOM 1588 C C . LEU A 1 205 ? 11.431 -3.589 -12.998 1.00 98.56 205 LEU A C 1
ATOM 1590 O O . LEU A 1 205 ? 12.337 -4.417 -13.058 1.00 98.56 205 LEU A O 1
ATOM 1594 N N . ALA A 1 206 ? 10.793 -3.177 -14.091 1.00 98.62 206 ALA A N 1
ATOM 1595 C CA . ALA A 1 206 ? 11.152 -3.605 -15.440 1.00 98.62 206 ALA A CA 1
ATOM 1596 C C . ALA A 1 206 ? 12.124 -2.629 -16.116 1.00 98.62 206 ALA A C 1
ATOM 1598 O O . ALA A 1 206 ? 11.900 -1.422 -16.125 1.00 98.62 206 ALA A O 1
ATOM 1599 N N . ILE A 1 207 ? 13.172 -3.155 -16.742 1.00 98.50 207 ILE A N 1
ATOM 1600 C CA . ILE A 1 207 ? 14.014 -2.442 -17.704 1.00 98.50 207 ILE A CA 1
ATOM 1601 C C . ILE A 1 207 ? 13.633 -2.952 -19.088 1.00 98.50 207 ILE A C 1
ATOM 1603 O O . ILE A 1 207 ? 13.880 -4.117 -19.395 1.00 98.50 207 ILE A O 1
ATOM 1607 N N . ALA A 1 208 ? 13.010 -2.108 -19.905 1.00 98.19 208 ALA A N 1
ATOM 1608 C CA . ALA A 1 208 ? 12.436 -2.525 -21.175 1.00 98.19 208 ALA A CA 1
ATOM 1609 C C . ALA A 1 208 ? 13.070 -1.818 -22.377 1.00 98.19 208 ALA A C 1
ATOM 1611 O O . ALA A 1 208 ? 13.220 -0.595 -22.389 1.00 98.19 208 ALA A O 1
ATOM 1612 N N . ALA A 1 209 ? 13.357 -2.600 -23.416 1.00 97.25 209 ALA A N 1
ATOM 1613 C CA . ALA A 1 209 ? 13.662 -2.118 -24.760 1.00 97.25 209 ALA A CA 1
ATOM 1614 C C . ALA A 1 209 ? 12.746 -2.803 -25.780 1.00 97.25 209 ALA A C 1
ATOM 1616 O O . ALA A 1 209 ? 12.061 -3.778 -25.467 1.00 97.25 209 ALA A O 1
ATOM 1617 N N . HIS A 1 210 ? 12.720 -2.284 -27.002 1.00 96.94 210 HIS A N 1
ATOM 1618 C CA . HIS A 1 210 ? 11.825 -2.758 -28.051 1.00 96.94 210 HIS A CA 1
ATOM 1619 C C . HIS A 1 210 ? 12.535 -2.866 -29.399 1.00 96.94 210 HIS A C 1
ATOM 1621 O O . HIS A 1 210 ? 13.549 -2.200 -29.634 1.00 96.94 210 HIS A O 1
ATOM 1627 N N . HIS A 1 211 ? 11.981 -3.696 -30.281 1.00 94.94 211 HIS A N 1
ATOM 1628 C CA . HIS A 1 211 ? 12.330 -3.707 -31.699 1.00 94.94 211 HIS A CA 1
ATOM 1629 C C . HIS A 1 211 ? 12.038 -2.343 -32.346 1.00 94.94 211 HIS A C 1
ATOM 1631 O O . HIS A 1 211 ? 11.196 -1.596 -31.856 1.00 94.94 211 HIS A O 1
ATOM 1637 N N . ASP A 1 212 ? 12.677 -2.034 -33.477 1.00 93.31 212 ASP A N 1
ATOM 1638 C CA . ASP A 1 212 ? 12.393 -0.804 -34.240 1.00 93.31 212 ASP A CA 1
ATOM 1639 C C . ASP A 1 212 ? 12.554 0.485 -33.399 1.00 93.31 212 ASP A C 1
ATOM 1641 O O . ASP A 1 212 ? 11.693 1.369 -33.370 1.00 93.31 212 ASP A O 1
ATOM 1645 N N . CYS A 1 213 ? 13.654 0.574 -32.642 1.00 92.31 213 CYS A N 1
ATOM 1646 C CA . CYS A 1 213 ? 13.955 1.745 -31.823 1.00 92.31 213 CYS A CA 1
ATOM 1647 C C . CYS A 1 213 ? 14.673 2.828 -32.638 1.00 92.31 213 CYS A C 1
ATOM 1649 O O . CYS A 1 213 ? 15.721 2.586 -33.230 1.00 92.31 213 CYS A O 1
ATOM 1651 N N . GLY A 1 214 ? 14.126 4.046 -32.636 1.00 89.56 214 GLY A N 1
ATOM 1652 C CA . GLY A 1 214 ? 14.594 5.132 -33.500 1.00 89.56 214 GLY A CA 1
ATOM 1653 C C . GLY A 1 214 ? 16.053 5.559 -33.301 1.00 89.56 214 GLY A C 1
ATOM 1654 O O . GLY A 1 214 ? 16.706 5.877 -34.292 1.00 89.56 214 GLY A O 1
ATOM 1655 N N . GLY A 1 215 ? 16.588 5.564 -32.077 1.00 84.38 215 GLY A N 1
ATOM 1656 C CA . GLY A 1 215 ? 18.003 5.907 -31.859 1.00 84.38 215 GLY A CA 1
ATOM 1657 C C . GLY A 1 215 ? 18.882 4.762 -31.364 1.00 84.38 215 GLY A C 1
ATOM 1658 O O . GLY A 1 215 ? 20.073 4.960 -31.140 1.00 84.38 215 GLY A O 1
ATOM 1659 N N . ASN A 1 216 ? 18.358 3.535 -31.324 1.00 85.19 216 ASN A N 1
ATOM 1660 C CA . ASN A 1 216 ? 19.189 2.344 -31.234 1.00 85.19 216 ASN A CA 1
ATOM 1661 C C . ASN A 1 216 ? 18.891 1.478 -32.456 1.00 85.19 216 ASN A C 1
ATOM 1663 O O . ASN A 1 216 ? 17.904 0.754 -32.518 1.00 85.19 216 ASN A O 1
ATOM 1667 N N . THR A 1 217 ? 19.733 1.639 -33.476 1.00 88.00 217 THR A N 1
ATOM 1668 C CA . THR A 1 217 ? 19.597 0.988 -34.790 1.00 88.00 217 THR A CA 1
ATOM 1669 C C . THR A 1 217 ? 20.346 -0.345 -34.859 1.00 88.00 217 THR A C 1
ATOM 1671 O O . THR A 1 217 ? 20.550 -0.905 -35.939 1.00 88.00 217 THR A O 1
ATOM 1674 N N . LEU A 1 218 ? 20.800 -0.845 -33.708 1.00 91.31 218 LEU A N 1
ATOM 1675 C CA . LEU A 1 218 ? 21.547 -2.087 -33.600 1.00 91.31 218 LEU A CA 1
ATOM 1676 C C . LEU A 1 218 ? 20.608 -3.297 -33.692 1.00 91.31 218 LEU A C 1
ATOM 1678 O O . LEU A 1 218 ? 19.384 -3.202 -33.679 1.00 91.31 218 LEU A O 1
ATOM 1682 N N . SER A 1 219 ? 21.200 -4.484 -33.816 1.00 93.69 219 SER A N 1
ATOM 1683 C CA . SER A 1 219 ? 20.418 -5.722 -33.859 1.00 93.69 219 SER A CA 1
ATOM 1684 C C . SER A 1 219 ? 19.681 -5.976 -32.537 1.00 93.69 219 SER A C 1
ATOM 1686 O O . SER A 1 219 ? 20.194 -5.641 -31.466 1.00 93.69 219 SER A O 1
ATOM 1688 N N . ALA A 1 220 ? 18.554 -6.691 -32.597 1.00 94.25 220 ALA A N 1
ATOM 1689 C CA . ALA A 1 220 ? 17.791 -7.101 -31.416 1.00 94.25 220 ALA A CA 1
ATOM 1690 C C . ALA A 1 220 ? 18.659 -7.807 -30.356 1.00 94.25 220 ALA A C 1
ATOM 1692 O O . ALA A 1 220 ? 18.536 -7.524 -29.169 1.00 94.25 220 ALA A O 1
ATOM 1693 N N . ALA A 1 221 ? 19.594 -8.669 -30.772 1.00 95.81 221 ALA A N 1
ATOM 1694 C CA . ALA A 1 221 ? 20.504 -9.355 -29.853 1.00 95.81 221 ALA A CA 1
ATOM 1695 C C . ALA A 1 221 ? 21.365 -8.377 -29.033 1.00 95.81 221 ALA A C 1
ATOM 1697 O O . ALA A 1 221 ? 21.610 -8.606 -27.849 1.00 95.81 221 ALA A O 1
ATOM 1698 N N . VAL A 1 222 ? 21.787 -7.269 -29.648 1.00 95.12 222 VAL A N 1
ATOM 1699 C CA . VAL A 1 222 ? 22.572 -6.229 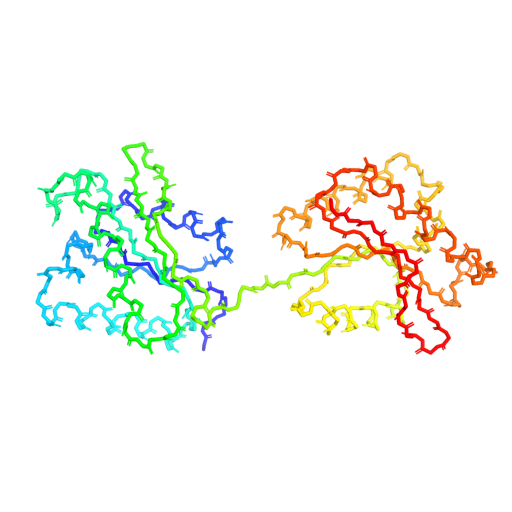-28.974 1.00 95.12 222 VAL A CA 1
ATOM 1700 C C . VAL A 1 222 ? 21.704 -5.440 -27.998 1.00 95.12 222 VAL A C 1
ATOM 1702 O O . VAL A 1 222 ? 22.125 -5.261 -26.860 1.00 95.12 222 VAL A O 1
ATOM 1705 N N . HIS A 1 223 ? 20.479 -5.063 -28.378 1.00 93.94 223 HIS A N 1
ATOM 1706 C CA . HIS A 1 223 ? 19.548 -4.391 -27.460 1.00 93.94 223 HIS A CA 1
ATOM 1707 C C . HIS A 1 223 ? 19.233 -5.260 -26.246 1.00 93.94 223 HIS A C 1
ATOM 1709 O O . HIS A 1 223 ? 19.285 -4.800 -25.109 1.00 93.94 223 HIS A O 1
ATOM 1715 N N . GLN A 1 224 ? 18.934 -6.542 -26.467 1.00 97.00 224 GLN A N 1
ATOM 1716 C CA . GLN A 1 224 ? 18.653 -7.473 -25.378 1.00 97.00 224 GLN A CA 1
ATOM 1717 C C . GLN A 1 224 ? 19.839 -7.569 -24.416 1.00 97.00 224 GLN A C 1
ATOM 1719 O O . GLN A 1 224 ? 19.648 -7.574 -23.202 1.00 97.00 224 GLN A O 1
ATOM 1724 N N . GLU A 1 225 ? 21.068 -7.588 -24.933 1.00 97.88 225 GLU A N 1
ATOM 1725 C CA . GLU A 1 225 ? 22.258 -7.568 -24.086 1.00 97.88 225 GLU A CA 1
ATOM 1726 C C . GLU A 1 225 ? 22.442 -6.235 -23.349 1.00 97.88 225 GLU A C 1
ATOM 1728 O O . GLU A 1 225 ? 22.793 -6.212 -22.168 1.00 97.88 225 GLU A O 1
ATOM 1733 N N . GLN A 1 226 ? 22.143 -5.111 -23.995 1.00 97.50 226 GLN A N 1
ATOM 1734 C CA . GLN A 1 226 ? 22.148 -3.800 -23.348 1.00 97.50 226 GLN A CA 1
ATOM 1735 C C . GLN A 1 226 ? 21.119 -3.727 -22.212 1.00 97.50 226 GLN A C 1
ATOM 1737 O O . GLN A 1 226 ? 21.463 -3.272 -21.123 1.00 97.50 226 GLN A O 1
ATOM 1742 N N . VAL A 1 227 ? 19.915 -4.279 -22.392 1.00 98.12 227 VAL A N 1
ATOM 1743 C CA . VAL A 1 227 ? 18.908 -4.407 -21.326 1.00 98.12 227 VAL A CA 1
ATOM 1744 C C . VAL A 1 227 ? 19.450 -5.204 -20.138 1.00 98.12 227 VAL A C 1
ATOM 1746 O O . VAL A 1 227 ? 19.301 -4.760 -18.999 1.00 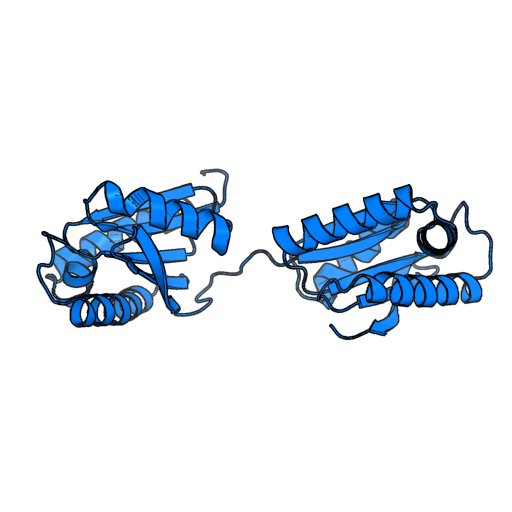98.12 227 VAL A O 1
ATOM 1749 N N . ARG A 1 228 ? 20.131 -6.339 -20.368 1.00 98.44 228 ARG A N 1
ATOM 1750 C CA . ARG A 1 228 ? 20.767 -7.119 -19.282 1.00 98.44 228 ARG A CA 1
ATOM 1751 C C . ARG A 1 228 ? 21.789 -6.285 -18.519 1.00 98.44 228 ARG A C 1
ATOM 1753 O O . ARG A 1 228 ? 21.799 -6.274 -17.288 1.00 98.44 228 ARG A O 1
ATOM 1760 N N . ARG A 1 229 ? 22.631 -5.550 -19.244 1.00 98.31 229 ARG A N 1
ATOM 1761 C CA . ARG A 1 229 ? 23.656 -4.680 -18.654 1.00 98.31 229 ARG A CA 1
ATOM 1762 C C . ARG A 1 229 ? 23.047 -3.529 -17.858 1.00 98.31 229 ARG A C 1
ATOM 1764 O O . ARG A 1 229 ? 23.527 -3.257 -16.761 1.00 98.31 229 ARG A O 1
ATOM 1771 N N . VAL A 1 230 ? 21.988 -2.892 -18.361 1.00 98.06 230 VAL A N 1
ATOM 1772 C CA . VAL A 1 230 ? 21.268 -1.841 -17.628 1.00 98.06 230 VAL A CA 1
ATOM 1773 C C . VAL A 1 230 ? 20.592 -2.412 -16.386 1.00 98.06 230 VAL A C 1
ATOM 1775 O O . VAL A 1 230 ? 20.714 -1.818 -15.322 1.00 98.06 230 VAL A O 1
ATOM 1778 N N . ALA A 1 231 ? 19.952 -3.580 -16.464 1.00 98.12 231 ALA A N 1
ATOM 1779 C CA . ALA A 1 231 ? 19.369 -4.229 -15.291 1.00 98.12 231 ALA A CA 1
ATOM 1780 C C . ALA A 1 231 ? 20.422 -4.504 -14.203 1.00 98.12 231 ALA A C 1
ATOM 1782 O O . ALA A 1 231 ? 20.191 -4.195 -13.035 1.00 98.12 231 ALA A O 1
ATOM 1783 N N . ASN A 1 232 ? 21.607 -4.991 -14.584 1.00 97.81 232 ASN A N 1
ATOM 1784 C CA . ASN A 1 232 ? 22.718 -5.188 -13.650 1.00 97.81 232 ASN A CA 1
ATOM 1785 C C . ASN A 1 232 ? 23.244 -3.860 -13.076 1.00 97.81 232 ASN A C 1
ATOM 1787 O O . ASN A 1 232 ? 23.520 -3.785 -11.882 1.00 97.81 232 ASN A O 1
ATOM 1791 N N . LEU A 1 233 ? 23.348 -2.802 -13.890 1.00 97.25 233 LEU A N 1
ATOM 1792 C CA . LEU A 1 233 ? 23.703 -1.459 -13.416 1.00 97.25 233 LEU A CA 1
ATOM 1793 C C . LEU A 1 233 ? 22.688 -0.953 -12.381 1.00 97.25 233 LEU A C 1
ATOM 1795 O O . LEU A 1 233 ? 23.085 -0.516 -11.305 1.00 97.25 233 LEU A O 1
ATOM 1799 N N . VAL A 1 234 ? 21.390 -1.047 -12.676 1.00 97.38 234 VAL A N 1
ATOM 1800 C CA . VAL A 1 234 ? 20.312 -0.603 -11.780 1.00 97.38 234 VAL A CA 1
ATOM 1801 C C . VAL A 1 234 ? 20.284 -1.432 -10.494 1.00 97.38 234 VAL A C 1
ATOM 1803 O O . VAL A 1 234 ? 20.036 -0.882 -9.424 1.00 97.38 234 VAL A O 1
ATOM 1806 N N . ALA A 1 235 ? 20.620 -2.724 -10.549 1.00 96.69 235 ALA A N 1
ATOM 1807 C CA . ALA A 1 235 ? 20.755 -3.553 -9.352 1.00 96.69 235 ALA A CA 1
ATOM 1808 C C . ALA A 1 235 ? 21.820 -3.015 -8.377 1.00 96.69 235 ALA A C 1
ATOM 1810 O O . ALA A 1 235 ? 21.623 -3.064 -7.162 1.00 96.69 235 ALA A O 1
ATOM 1811 N N . THR A 1 236 ? 22.904 -2.404 -8.879 1.00 96.88 236 THR A N 1
ATOM 1812 C CA . THR A 1 236 ? 23.926 -1.778 -8.013 1.00 96.88 236 THR A CA 1
ATOM 1813 C C . THR A 1 236 ? 23.402 -0.593 -7.198 1.00 96.88 236 THR A C 1
ATOM 1815 O O . THR A 1 236 ? 24.031 -0.188 -6.223 1.00 96.88 236 THR A O 1
ATOM 1818 N N . TRP A 1 237 ? 22.237 -0.040 -7.550 1.00 96.25 237 TRP A N 1
ATOM 1819 C CA . TRP A 1 237 ? 21.627 1.081 -6.835 1.00 96.25 237 TRP A CA 1
ATOM 1820 C C . TRP A 1 237 ? 20.922 0.675 -5.535 1.00 96.25 237 TRP A C 1
ATOM 1822 O O . TRP A 1 237 ? 20.468 1.565 -4.813 1.00 96.25 237 TRP A O 1
ATOM 1832 N N . ASN A 1 238 ? 20.858 -0.630 -5.234 1.00 93.12 238 ASN A N 1
ATOM 1833 C CA . ASN A 1 238 ? 20.312 -1.209 -4.003 1.00 93.12 238 ASN A CA 1
ATOM 1834 C C . ASN A 1 238 ? 18.883 -0.728 -3.687 1.00 93.12 238 ASN A C 1
ATOM 1836 O O . ASN A 1 238 ? 18.588 -0.221 -2.606 1.00 93.12 238 ASN A O 1
ATOM 1840 N N . LEU A 1 239 ? 18.003 -0.851 -4.679 1.00 91.69 239 LEU A N 1
ATOM 1841 C CA . LEU A 1 239 ? 16.641 -0.321 -4.655 1.00 91.69 239 LEU A CA 1
ATOM 1842 C C . LEU A 1 239 ? 15.614 -1.215 -3.930 1.00 91.69 239 LEU A C 1
ATOM 1844 O O . LEU A 1 239 ? 14.462 -0.809 -3.817 1.00 91.69 239 LEU A O 1
ATOM 1848 N N . GLN A 1 240 ? 16.022 -2.386 -3.418 1.00 92.44 240 GLN A N 1
ATOM 1849 C CA . GLN A 1 240 ? 15.174 -3.306 -2.636 1.00 92.44 240 GLN A CA 1
ATOM 1850 C C . GLN A 1 240 ? 13.862 -3.686 -3.356 1.00 92.44 240 GLN A C 1
ATOM 1852 O O . GLN A 1 240 ? 12.793 -3.758 -2.753 1.00 92.44 240 GLN A O 1
ATOM 1857 N N . VAL A 1 241 ? 13.940 -3.900 -4.672 1.00 94.81 241 VAL A N 1
ATOM 1858 C CA . VAL A 1 241 ? 12.825 -4.319 -5.533 1.00 94.81 241 VAL A CA 1
ATOM 1859 C C . VAL A 1 241 ? 13.347 -5.330 -6.560 1.00 94.81 241 VAL A C 1
ATOM 1861 O O . VAL A 1 241 ? 14.438 -5.109 -7.092 1.00 94.81 241 VAL A O 1
ATOM 1864 N N . PRO A 1 242 ? 12.611 -6.416 -6.874 1.00 97.69 242 PRO A N 1
ATOM 1865 C CA . PRO A 1 242 ? 13.020 -7.346 -7.923 1.00 97.69 242 PRO A CA 1
ATOM 1866 C C . PRO A 1 242 ? 13.126 -6.638 -9.277 1.00 97.69 242 PRO A C 1
ATOM 1868 O O . PRO A 1 242 ? 12.244 -5.854 -9.638 1.00 97.69 242 PRO A O 1
ATOM 1871 N N . ILE A 1 243 ? 14.176 -6.935 -10.045 1.00 98.50 243 ILE A N 1
ATOM 1872 C CA . ILE A 1 243 ? 14.432 -6.315 -11.352 1.00 98.50 243 ILE A CA 1
ATOM 1873 C C . ILE A 1 243 ? 14.269 -7.354 -12.458 1.00 98.50 243 ILE A C 1
ATOM 1875 O O . ILE A 1 243 ? 14.797 -8.463 -12.371 1.00 98.50 243 ILE A O 1
ATOM 1879 N N . ILE A 1 244 ? 13.586 -6.981 -13.538 1.00 98.62 244 ILE A N 1
ATOM 1880 C CA . ILE A 1 244 ? 13.474 -7.795 -14.751 1.00 98.62 244 ILE A CA 1
ATOM 1881 C C . ILE A 1 244 ? 13.963 -7.017 -15.973 1.00 98.62 244 ILE A C 1
ATOM 1883 O O . ILE A 1 244 ? 13.729 -5.818 -16.096 1.00 98.62 244 ILE A O 1
ATOM 1887 N N . GLY A 1 245 ? 14.627 -7.708 -16.894 1.00 98.50 245 GLY A N 1
ATOM 1888 C CA . GLY A 1 245 ? 14.896 -7.208 -18.240 1.00 98.50 245 GLY A CA 1
ATOM 1889 C C . GLY A 1 245 ? 13.808 -7.685 -19.193 1.00 98.50 245 GLY A C 1
ATOM 1890 O O . GLY A 1 245 ? 13.495 -8.877 -19.205 1.00 98.50 245 GLY A O 1
ATOM 1891 N N . VAL A 1 246 ? 13.244 -6.779 -19.989 1.00 98.62 246 VAL A N 1
ATOM 1892 C CA . VAL A 1 246 ? 12.119 -7.051 -20.890 1.00 98.62 246 VAL A CA 1
ATOM 1893 C C . VAL A 1 246 ? 12.452 -6.620 -22.318 1.00 98.62 246 VAL A C 1
ATOM 1895 O O . VAL A 1 246 ? 12.933 -5.512 -22.553 1.00 98.62 246 VAL A O 1
ATOM 1898 N N . TRP A 1 247 ? 12.169 -7.492 -23.281 1.00 98.25 247 TRP A N 1
ATOM 1899 C CA . TRP A 1 247 ? 12.268 -7.211 -24.712 1.00 98.25 247 TRP A CA 1
ATOM 1900 C C . TRP A 1 247 ? 10.884 -7.218 -25.352 1.00 98.25 247 TRP A C 1
ATOM 1902 O O . TRP A 1 247 ? 10.157 -8.195 -25.195 1.00 98.25 247 TRP A O 1
ATOM 1912 N N . LEU A 1 248 ? 10.528 -6.159 -26.079 1.00 98.25 248 LEU A N 1
ATOM 1913 C CA . LEU A 1 248 ? 9.313 -6.119 -26.891 1.00 98.25 248 LEU A CA 1
ATOM 1914 C C . LEU A 1 248 ? 9.648 -6.513 -28.335 1.00 98.25 248 LEU A C 1
ATOM 1916 O O . LEU A 1 248 ? 10.337 -5.767 -29.038 1.00 98.25 248 LEU A O 1
ATOM 1920 N N . ASP A 1 249 ? 9.151 -7.673 -28.761 1.00 97.38 249 ASP A N 1
ATOM 1921 C CA . ASP A 1 249 ? 9.365 -8.228 -30.106 1.00 97.38 249 ASP A CA 1
ATOM 1922 C C . ASP A 1 249 ? 8.608 -7.466 -31.203 1.00 97.38 249 ASP A C 1
ATOM 1924 O O . ASP A 1 249 ? 7.904 -6.501 -30.914 1.00 97.38 249 ASP A O 1
ATOM 1928 N N . GLU A 1 250 ? 8.726 -7.909 -32.457 1.00 96.50 250 GLU A N 1
ATOM 1929 C CA . GLU A 1 250 ? 8.117 -7.297 -33.646 1.00 96.50 250 GLU A CA 1
ATOM 1930 C C . GLU A 1 250 ? 6.578 -7.242 -33.622 1.00 96.50 250 GLU A C 1
ATOM 1932 O O . GLU A 1 250 ? 5.960 -6.548 -34.431 1.00 96.50 250 GLU A O 1
ATOM 1937 N N . GLN A 1 251 ? 5.936 -7.962 -32.701 1.00 96.88 251 GLN A N 1
ATOM 1938 C CA . GLN A 1 251 ? 4.496 -7.911 -32.448 1.00 96.88 251 GLN A CA 1
ATOM 1939 C C . GLN A 1 251 ? 4.157 -7.073 -31.205 1.00 96.88 251 GLN A C 1
ATOM 1941 O O . GLN A 1 251 ? 3.007 -7.058 -30.764 1.00 96.88 251 GLN A O 1
ATOM 1946 N N . TRP A 1 252 ? 5.142 -6.352 -30.662 1.00 96.62 252 TRP A N 1
ATOM 1947 C CA . TRP A 1 252 ? 5.087 -5.599 -29.409 1.00 96.62 252 TRP A CA 1
ATOM 1948 C C . TRP A 1 252 ? 4.776 -6.463 -28.183 1.00 96.62 252 TRP A C 1
ATOM 1950 O O . TRP A 1 252 ? 4.303 -5.944 -27.170 1.00 96.62 252 TRP A O 1
ATOM 1960 N N . GLN A 1 253 ? 5.050 -7.768 -28.251 1.00 97.31 253 GLN A N 1
ATOM 1961 C CA . GLN A 1 253 ? 4.845 -8.672 -27.127 1.00 97.31 253 GLN A CA 1
ATOM 1962 C C . GLN A 1 253 ? 6.049 -8.617 -26.181 1.00 97.31 253 GLN A C 1
ATOM 1964 O O . GLN A 1 253 ? 7.185 -8.786 -26.633 1.00 97.31 253 GLN A O 1
ATOM 1969 N N . PRO A 1 254 ? 5.838 -8.369 -24.875 1.00 98.31 254 PRO A N 1
ATOM 1970 C CA . PRO A 1 254 ? 6.929 -8.343 -23.908 1.00 98.31 254 PRO A CA 1
ATOM 1971 C C . PRO A 1 254 ? 7.409 -9.749 -23.526 1.00 98.31 254 PRO A C 1
ATOM 1973 O O . PRO A 1 254 ? 6.618 -10.614 -23.152 1.00 98.31 254 PRO A O 1
ATOM 1976 N N . HIS A 1 255 ? 8.728 -9.940 -23.527 1.00 97.94 255 HIS A N 1
ATOM 1977 C CA . HIS A 1 255 ? 9.407 -11.166 -23.107 1.00 97.94 255 HIS A CA 1
ATOM 1978 C C . HIS A 1 255 ? 10.413 -10.863 -22.008 1.00 97.94 255 HIS A C 1
ATOM 1980 O O . HIS A 1 255 ? 11.258 -9.981 -22.162 1.00 97.94 255 HIS A O 1
ATOM 1986 N N . ILE A 1 256 ? 10.365 -11.618 -20.911 1.00 98.44 256 ILE A N 1
ATOM 1987 C CA . ILE A 1 256 ? 11.394 -11.535 -19.873 1.00 98.44 256 ILE A CA 1
ATOM 1988 C C . ILE A 1 256 ? 12.668 -12.200 -20.400 1.00 98.44 256 ILE A C 1
ATOM 1990 O O . ILE A 1 256 ? 12.666 -13.378 -20.746 1.00 98.44 256 ILE A O 1
ATOM 1994 N N . ILE A 1 257 ? 13.765 -11.446 -20.429 1.00 98.19 257 ILE A N 1
ATOM 1995 C CA . ILE A 1 257 ? 15.075 -11.895 -20.928 1.00 98.19 257 ILE A CA 1
ATOM 1996 C C . ILE A 1 257 ? 16.174 -11.873 -19.856 1.00 98.19 257 ILE A C 1
ATOM 1998 O O . ILE A 1 257 ? 17.312 -12.262 -20.138 1.00 98.19 257 ILE A O 1
ATOM 2002 N N . HIS A 1 258 ? 15.848 -11.375 -18.658 1.00 98.00 258 HIS A N 1
ATOM 2003 C CA . HIS A 1 258 ? 16.730 -11.302 -17.491 1.00 98.00 258 HIS A CA 1
ATOM 2004 C C . HIS A 1 258 ? 15.922 -11.135 -16.208 1.00 98.00 258 HIS A C 1
ATOM 2006 O O . HIS A 1 258 ? 14.887 -10.470 -16.226 1.00 98.00 258 HIS A O 1
ATOM 2012 N N . GLN A 1 259 ? 16.406 -11.683 -15.097 1.00 97.69 259 GLN A N 1
ATOM 2013 C CA . GLN A 1 259 ? 15.782 -11.529 -13.783 1.00 97.69 259 GLN A CA 1
ATOM 2014 C C . GLN A 1 259 ? 16.856 -11.411 -12.703 1.00 97.69 259 GLN A C 1
ATOM 2016 O O . GLN A 1 259 ? 17.835 -12.156 -12.710 1.00 97.69 259 GLN A O 1
ATOM 2021 N N . ILE A 1 260 ? 16.653 -10.485 -11.772 1.00 96.31 260 ILE A N 1
ATOM 2022 C CA . ILE A 1 260 ? 17.493 -10.267 -10.597 1.00 96.31 260 ILE A CA 1
ATOM 2023 C C . ILE A 1 260 ? 16.545 -10.195 -9.390 1.00 96.31 260 ILE A C 1
ATOM 2025 O O . ILE A 1 260 ? 15.677 -9.316 -9.363 1.00 96.31 260 ILE A O 1
ATOM 2029 N N . PRO A 1 261 ? 16.640 -11.123 -8.420 1.00 91.44 261 PRO A N 1
ATOM 2030 C CA . PRO A 1 261 ? 15.833 -11.057 -7.204 1.00 91.44 261 PRO A CA 1
ATOM 2031 C C . PRO A 1 261 ? 16.189 -9.812 -6.373 1.00 91.44 261 PRO A C 1
ATOM 2033 O O . PRO A 1 261 ? 17.253 -9.225 -6.569 1.00 91.44 261 PRO A O 1
ATOM 2036 N N . ALA A 1 262 ? 15.274 -9.407 -5.484 1.00 78.38 262 ALA A N 1
ATOM 2037 C CA . ALA A 1 262 ? 15.471 -8.273 -4.575 1.00 78.38 262 ALA A CA 1
ATOM 2038 C C . ALA A 1 262 ? 16.603 -8.510 -3.566 1.00 78.38 262 ALA A C 1
ATOM 2040 O O . ALA A 1 262 ? 16.767 -9.676 -3.133 1.00 78.38 262 ALA A O 1
#

Secondary structure (DSSP, 8-state):
---S-EEEEEE-S-GGGHHHHHHHHHHHH---EEEEEE-SSHHHHHHHS-HHHHHHHHHHHHHHHHHH---EEEEEEETT-TTS---HHHHHHHHHHHHHHHHTTS---EEEEEEE-TTS-EEEEEE---SS-----EEEEEEES-HHHHHHHHHHHHHHHT-SEEEEEEESSHHHHHHH--HHHHHHHHHHHHHHHHHH--S-EEEEEESSBTTB-S-HHHHHHHHHHHHHHHHTT--SS-EEEEEE-TT--EEEEEEE--

Foldseek 3Di:
DDPFFEAEEEEEPPPLLPPQVVVCCCQVQVGDYYHYDYDQLRLCCLQPNDPVSVVVVLVSVVCCCVVVVHQEYEYEDEPPGPSDPDDPVVSLVSQVVSQVSSVVPPSQHKYWRWYQYPVRHIDTNDIPPRSVDDRQAEAEEEEEPDPLQVPQVFVCCCVVVVHDYYHYDYDQLCLPCVVVDDPVVVVVSLVVLLCCCSVHVHQEYEYEDEPPRPPPPDDQVVSQVSLQVVQVVSVVSVSQHKYFYWYQYPVRHIDTSDTDGD

Radius of gyration: 24.01 Å; chains: 1; bounding box: 54×28×68 Å

pLDDT: mean 93.86, std 7.83, range [48.72, 98.69]

Sequence (262 aa):
MATGTFATVINCIDGRARNPVANWVRLNLRLQYIDFITEPGPDKVITQGTAAEIAELKRKVQVSQTAHHSAVIVLAGHHDCAGNPVSEAEHRAQISQGAQVIASWGLNMRVIGLWITPEWGIEPLCDTGAQGYIAETFGLAITCIDGRAKRPLADWMKQHYGVHYIDLVTEPEPDTTLLQATPWLLENIQQKLRYAIVAHHPTVLAIAAHHDCGGNTLSAAVHQEQVRRVANLVATWNLQVPIIGVWLDEQWQPHIIHQIPA